Protein AF-0000000079326558 (afdb_homodimer)

Solvent-accessible surface area (backbone atoms only — not comparable to full-atom values): 15055 Å² total; per-residue (Å²): 95,38,32,22,28,21,20,23,27,60,3,30,71,56,45,52,53,51,49,53,52,43,45,72,72,66,32,46,76,47,80,38,42,56,92,47,70,58,87,63,60,48,65,78,13,40,49,61,27,41,47,34,35,46,70,63,75,15,72,26,31,45,34,19,24,45,68,6,30,68,52,26,36,59,35,18,30,37,50,83,46,41,30,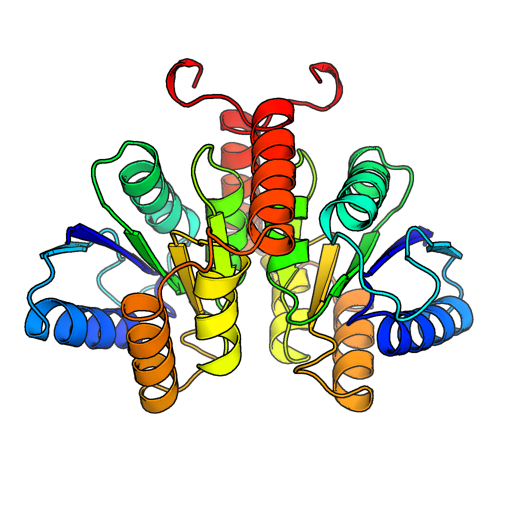33,53,39,90,37,43,70,52,20,34,46,39,15,28,50,53,58,44,46,26,44,14,29,19,41,71,76,47,54,71,72,55,47,51,46,20,52,52,33,38,74,67,41,63,56,42,65,86,42,62,72,33,38,50,47,42,50,53,52,50,51,50,43,66,62,21,25,39,52,74,90,77,94,95,38,33,21,26,18,20,22,26,62,4,29,72,54,45,53,55,50,49,52,53,43,45,74,74,64,32,46,74,47,79,43,36,56,93,48,71,59,88,64,62,48,66,77,13,41,49,60,28,41,47,34,35,46,70,63,76,15,74,27,33,45,34,20,24,45,68,7,30,69,51,26,37,58,35,18,30,38,50,84,46,40,29,31,53,40,89,37,43,71,49,19,34,45,39,15,29,49,53,60,42,44,27,42,16,30,19,41,71,77,47,54,69,72,55,49,51,47,20,51,53,34,39,74,68,40,62,56,42,65,86,40,62,71,34,36,51,46,43,49,53,50,50,50,49,42,65,61,22,25,38,52,73,90,78,95

InterPro domains:
  IPR003500 Sugar-phosphate isomerase, RpiB/LacA/LacB family [PF02502] (3-142)
  IPR003500 Sugar-phosphate isomerase, RpiB/LacA/LacB family [PIRSF005384] (1-148)
  IPR003500 Sugar-phosphate isomerase, RpiB/LacA/LacB family [PTHR30345] (1-150)
  IPR003500 Sugar-phosphate isomerase, RpiB/LacA/LacB family [TIGR00689] (3-147)
  IPR004785 Ribose 5-phosphate isomerase B [TIGR01120] (2-145)
  IPR036569 Sugar-phosphate isomerase, RpiB/LacA/LacB superfamily [G3DSA:3.40.1400.10] (1-156)
  IPR036569 Sugar-phosphate isomerase, RpiB/LacA/LacB superfamily [SSF89623] (1-145)

Sequence (312 aa):
MKIAMANDHAGFSLKEEIKAYLEAQGHEVIDFGTHNEESCDLPDYIYPASMAVAEGKADRGIFVDGVGYGSAMIANKIYGIYAAVCQDPFCASLAREHSDTNVLCIGGKIIGSAIAMEIVKTWMTTEHAGDVEKYARRVNKVKEISEKHLKKLSKIMKIAMANDHAGFSLKEEIKAYLEAQGHEVIDFGTHNEESCDLPDYIYPASMAVAEGKADRGIFVDGVGYGSAMIANKIYGIYAAVCQDPFCASLAREHSDTNVLCIGGKIIGSAIAMEIVKTWMTTEHAGDVEKYARRVNKVKEISEKHLKKLSKI

Foldseek 3Di:
DEEEEEEFLQFQVLSVVLVVVCVVVVYHYDYQYDHHNPGDDRCSRLVVSLVCCQVVVGQAYEYEYAAFVVSVVNNLQAQPAFEDEDQALVSLLCCAAQQVGRYYTYHSNRHDNVRVNSSSVSNVPHHYNCVDVVSVVVNVVVNVVSVVRHDRPVRD/DEEEEEEFLQFQVLSVVLVVVCVVVVYHYDYLYDHHNDGDDRCSRLVVSLVCCQVVVGQAYEYEYAAFVVSVVNNLQAQPAFEDEDQALVRLLCCAAQQVGRYYTYHNNPHDNVRVNSSSVSNVPHHYNCVDVVSVVVNVVVNVVSVVRHDRPVRD

Organism: NCBI:txid704125

Nearest PDB structures (foldseek):
  1o1x-assembly1_A  TM=9.587E-01  e=4.826E-18  Thermotoga maritima
  2vvr-assembly1_A  TM=9.720E-01  e=6.073E-17  Escherichia coli K-12
  4lfk-assembly1_B  TM=9.667E-01  e=6.073E-17  Lacticaseibacillus rhamnosus Lc 705
  6fxs-assembly1_A  TM=9.483E-01  e=2.786E-17  Trypanosoma brucei brucei TREU927
  1nn4-assembly1_A  TM=9.685E-01  e=1.716E-16  Escherichia coli

Radius of gyration: 17.8 Å; Cα contacts (8 Å, |Δi|>4): 706; chains: 2; bounding box: 50×49×45 Å

Structure (mmCIF, N/CA/C/O backbone):
data_AF-0000000079326558-model_v1
#
loop_
_entity.id
_entity.type
_entity.pdbx_description
1 polymer 'Ribose-5-phosphate isomerase'
#
loop_
_atom_site.group_PDB
_atom_site.id
_atom_site.type_symbol
_atom_site.label_atom_id
_atom_site.label_alt_id
_atom_site.label_comp_id
_atom_site.label_asym_id
_atom_site.label_entity_id
_atom_site.label_seq_id
_atom_site.pdbx_PDB_ins_code
_atom_site.Cartn_x
_atom_site.Cartn_y
_atom_site.Cartn_z
_atom_site.occupancy
_atom_site.B_iso_or_equiv
_atom_site.auth_seq_id
_atom_site.auth_comp_id
_atom_site.auth_asym_id
_atom_site.auth_atom_id
_atom_site.pdbx_PDB_model_num
ATOM 1 N N . MET A 1 1 ? 12.508 -19.797 -8.008 1 97.81 1 MET A N 1
ATOM 2 C CA . MET A 1 1 ? 11.789 -19.484 -6.773 1 97.81 1 MET A CA 1
ATOM 3 C C . MET A 1 1 ? 10.32 -19.891 -6.883 1 97.81 1 MET A C 1
ATOM 5 O O . MET A 1 1 ? 9.82 -20.141 -7.98 1 97.81 1 MET A O 1
ATOM 9 N N . LYS A 1 2 ? 9.656 -19.984 -5.723 1 98.88 2 LYS A N 1
ATOM 10 C CA . LYS A 1 2 ? 8.203 -20.141 -5.676 1 98.88 2 LYS A CA 1
ATOM 11 C C . LYS A 1 2 ? 7.512 -18.797 -5.48 1 98.88 2 LYS A C 1
ATOM 13 O O . LYS A 1 2 ? 7.785 -18.078 -4.512 1 98.88 2 LYS A O 1
ATOM 18 N N . ILE A 1 3 ? 6.609 -18.453 -6.438 1 98.94 3 ILE A N 1
ATOM 19 C CA . ILE A 1 3 ? 5.949 -17.156 -6.418 1 98.94 3 ILE A CA 1
ATOM 20 C C . ILE A 1 3 ? 4.441 -17.344 -6.258 1 98.94 3 ILE A C 1
ATOM 22 O O . ILE A 1 3 ? 3.801 -18 -7.086 1 98.94 3 ILE A O 1
ATOM 26 N N . ALA A 1 4 ? 3.881 -16.828 -5.211 1 98.94 4 ALA A N 1
ATOM 27 C CA . ALA A 1 4 ? 2.428 -16.797 -5.059 1 98.94 4 ALA A CA 1
ATOM 28 C C . ALA A 1 4 ? 1.819 -15.68 -5.902 1 98.94 4 ALA A C 1
ATOM 30 O O . ALA A 1 4 ? 2.225 -14.516 -5.797 1 98.94 4 ALA A O 1
ATOM 31 N N . MET A 1 5 ? 0.863 -16 -6.773 1 98.94 5 MET A N 1
ATOM 32 C CA . MET A 1 5 ? 0.158 -14.984 -7.539 1 98.94 5 MET A CA 1
ATOM 33 C C . MET A 1 5 ? -1.33 -14.977 -7.199 1 98.94 5 MET A C 1
ATOM 35 O O . MET A 1 5 ? -1.907 -16.031 -6.914 1 98.94 5 MET A O 1
ATOM 39 N N . ALA A 1 6 ? -1.9 -13.836 -7.164 1 98.81 6 ALA A N 1
ATOM 40 C CA . ALA A 1 6 ? -3.334 -13.672 -6.949 1 98.81 6 ALA A CA 1
ATOM 41 C C . ALA A 1 6 ? -3.865 -12.453 -7.707 1 98.81 6 ALA A C 1
ATOM 43 O O . ALA A 1 6 ? -3.098 -11.562 -8.07 1 98.81 6 ALA A O 1
ATOM 44 N N . ASN A 1 7 ? -5.086 -12.43 -7.953 1 98.56 7 ASN A N 1
ATOM 45 C CA . ASN A 1 7 ? -5.793 -11.367 -8.664 1 98.56 7 ASN A CA 1
ATOM 46 C C . ASN A 1 7 ? -7.297 -11.43 -8.414 1 98.56 7 ASN A C 1
ATOM 48 O O . ASN A 1 7 ? -7.824 -12.477 -8.031 1 98.56 7 ASN A O 1
ATOM 52 N N . ASP A 1 8 ? -7.93 -10.305 -8.578 1 97.5 8 ASP A N 1
ATOM 53 C CA . ASP A 1 8 ? -9.375 -10.336 -8.805 1 97.5 8 ASP A CA 1
ATOM 54 C C . ASP A 1 8 ? -9.695 -10.32 -10.297 1 97.5 8 ASP A C 1
ATOM 56 O O . ASP A 1 8 ? -8.82 -10.531 -11.133 1 97.5 8 ASP A O 1
ATOM 60 N N . HIS A 1 9 ? -10.938 -10.117 -10.586 1 97.56 9 HIS A N 1
ATOM 61 C CA . HIS A 1 9 ? -11.398 -10.188 -11.969 1 97.56 9 HIS A CA 1
ATOM 62 C C . HIS A 1 9 ? -10.727 -9.117 -12.828 1 97.56 9 HIS A C 1
ATOM 64 O O . HIS A 1 9 ? -10.445 -9.352 -14.008 1 97.56 9 HIS A O 1
ATOM 70 N N . ALA A 1 10 ? -10.453 -7.98 -12.25 1 96.12 10 ALA A N 1
ATOM 71 C CA . ALA A 1 10 ? -9.883 -6.871 -13.008 1 96.12 10 ALA A CA 1
ATOM 72 C C . ALA A 1 10 ? -8.43 -7.148 -13.367 1 96.12 10 ALA A C 1
ATOM 74 O O . ALA A 1 10 ? -7.898 -6.57 -14.32 1 96.12 10 ALA A O 1
ATOM 75 N N . GLY A 1 11 ? -7.789 -8.023 -12.633 1 97.25 11 GLY A N 1
ATOM 76 C CA . GLY A 1 11 ? -6.379 -8.297 -12.852 1 97.25 11 GLY A CA 1
ATOM 77 C C . GLY A 1 11 ? -6.133 -9.609 -13.57 1 97.25 11 GLY A C 1
ATOM 78 O O . GLY A 1 11 ? -4.984 -10.023 -13.742 1 97.25 11 GLY A O 1
ATOM 79 N N . PHE A 1 12 ? -7.156 -10.281 -14.062 1 97.75 12 PHE A N 1
ATOM 80 C CA . PHE A 1 12 ? -7.039 -11.656 -14.539 1 97.75 12 PHE A CA 1
ATOM 81 C C . PHE A 1 12 ? -6.121 -11.727 -15.75 1 97.75 12 PHE A C 1
ATOM 83 O O . PHE A 1 12 ? -5.121 -12.445 -15.734 1 97.75 12 PHE A O 1
ATOM 90 N N . SER A 1 13 ? -6.391 -10.977 -16.781 1 97.5 13 SER A N 1
ATOM 91 C CA . SER A 1 13 ? -5.641 -11.047 -18.031 1 97.5 13 SER A CA 1
ATOM 92 C C . SER A 1 13 ? -4.164 -10.734 -17.812 1 97.5 13 SER A C 1
ATOM 94 O O . SER A 1 13 ? -3.291 -11.477 -18.266 1 97.5 13 SER A O 1
ATOM 96 N N . LEU A 1 14 ? -3.91 -9.695 -17.078 1 98.06 14 LEU A N 1
ATOM 97 C CA . LEU A 1 14 ? -2.529 -9.297 -16.844 1 98.06 14 LEU A CA 1
ATOM 98 C C . LEU A 1 14 ? -1.81 -10.32 -15.977 1 98.06 14 LEU A C 1
ATOM 100 O O . LEU A 1 14 ? -0.636 -10.625 -16.203 1 98.06 14 LEU A O 1
ATOM 104 N N . LYS A 1 15 ? -2.51 -10.852 -14.961 1 98.31 15 LYS A N 1
ATOM 105 C CA . LYS A 1 15 ? -1.915 -11.891 -14.125 1 98.31 15 LYS A CA 1
ATOM 106 C C . LYS A 1 15 ? -1.485 -13.094 -14.953 1 98.31 15 LYS A C 1
ATOM 108 O O . LYS A 1 15 ? -0.408 -13.648 -14.742 1 98.31 15 LYS A O 1
ATOM 113 N N . GLU A 1 16 ? -2.27 -13.461 -15.922 1 98.44 16 GLU A N 1
ATOM 114 C CA . GLU A 1 16 ? -1.935 -14.602 -16.766 1 98.44 16 GLU A CA 1
ATOM 115 C C . GLU A 1 16 ? -0.687 -14.328 -17.594 1 98.44 16 GLU A C 1
ATOM 117 O O . GLU A 1 16 ? 0.138 -15.227 -17.797 1 98.44 16 GLU A O 1
ATOM 122 N N . GLU A 1 17 ? -0.556 -13.141 -18.062 1 98.56 17 GLU A N 1
ATOM 123 C CA . GLU A 1 17 ? 0.638 -12.758 -18.828 1 98.56 17 GLU A CA 1
ATOM 124 C C . GLU A 1 17 ? 1.883 -12.812 -17.938 1 98.56 17 GLU A C 1
ATOM 126 O O . GLU A 1 17 ? 2.922 -13.328 -18.359 1 98.56 17 GLU A O 1
ATOM 131 N N . ILE A 1 18 ? 1.768 -12.242 -16.766 1 98.69 18 ILE A N 1
ATOM 132 C CA . ILE A 1 18 ? 2.889 -12.227 -15.828 1 98.69 18 ILE A CA 1
ATOM 133 C C . ILE A 1 18 ? 3.271 -13.648 -15.445 1 98.69 18 ILE A C 1
ATOM 135 O O . ILE A 1 18 ? 4.457 -13.992 -15.391 1 98.69 18 ILE A O 1
ATOM 139 N N . LYS A 1 19 ? 2.264 -14.469 -15.172 1 98.75 19 LYS A N 1
ATOM 140 C CA . LYS A 1 19 ? 2.486 -15.875 -14.828 1 98.75 19 LYS A CA 1
ATOM 141 C C . LYS A 1 19 ? 3.301 -16.578 -15.914 1 98.75 19 LYS A C 1
ATOM 143 O O . LYS A 1 19 ? 4.273 -17.266 -15.609 1 98.75 19 LYS A O 1
ATOM 148 N N . ALA A 1 20 ? 2.875 -16.391 -17.141 1 98.69 20 ALA A N 1
ATOM 149 C CA . ALA A 1 20 ? 3.578 -17.016 -18.25 1 98.69 20 ALA A CA 1
ATOM 150 C C . ALA A 1 20 ? 5.035 -16.562 -18.297 1 98.69 20 ALA A C 1
ATOM 152 O O . ALA A 1 20 ? 5.934 -17.375 -18.531 1 98.69 20 ALA A O 1
ATOM 153 N N . TYR A 1 21 ? 5.25 -15.305 -18.125 1 98.56 21 TYR A N 1
ATOM 154 C CA . TYR A 1 21 ? 6.602 -14.75 -18.109 1 98.56 21 TYR A CA 1
ATOM 155 C C . TYR A 1 21 ? 7.438 -15.391 -17.016 1 98.56 21 TYR A C 1
ATOM 157 O O . TYR A 1 21 ? 8.57 -15.812 -17.25 1 98.56 21 TYR A O 1
ATOM 165 N N . LEU A 1 22 ? 6.914 -15.43 -15.766 1 98.75 22 LEU A N 1
ATOM 166 C CA . LEU A 1 22 ? 7.637 -15.969 -14.617 1 98.75 22 LEU A CA 1
ATOM 167 C C . LEU A 1 22 ? 8 -17.438 -14.852 1 98.75 22 LEU A C 1
ATOM 169 O O . LEU A 1 22 ? 9.125 -17.844 -14.57 1 98.75 22 LEU A O 1
ATOM 173 N N . GLU A 1 23 ? 7.02 -18.188 -15.336 1 98.81 23 GLU A N 1
ATOM 174 C CA . GLU A 1 23 ? 7.266 -19.594 -15.617 1 98.81 23 GLU A CA 1
ATOM 175 C C . GLU A 1 23 ? 8.336 -19.766 -16.688 1 98.81 23 GLU A C 1
ATOM 177 O O . GLU A 1 23 ? 9.18 -20.656 -16.594 1 98.81 23 GLU A O 1
ATOM 182 N N . ALA A 1 24 ? 8.297 -18.922 -17.672 1 98.5 24 ALA A N 1
ATOM 183 C CA . ALA A 1 24 ? 9.312 -18.969 -18.719 1 98.5 24 ALA A CA 1
ATOM 184 C C . ALA A 1 24 ? 10.695 -18.656 -18.156 1 98.5 24 ALA A C 1
ATOM 186 O O . ALA A 1 24 ? 11.703 -19.109 -18.703 1 98.5 24 ALA A O 1
ATOM 187 N N . GLN A 1 25 ? 10.758 -17.859 -17.109 1 98.12 25 GLN A N 1
ATOM 188 C CA . GLN A 1 25 ? 12.016 -17.531 -16.453 1 98.12 25 GLN A CA 1
ATOM 189 C C . GLN A 1 25 ? 12.453 -18.625 -15.492 1 98.12 25 GLN A C 1
ATOM 191 O O . GLN A 1 25 ? 13.5 -18.516 -14.844 1 98.12 25 GLN A O 1
ATOM 196 N N . GLY A 1 26 ? 11.633 -19.688 -15.297 1 98.44 26 GLY A N 1
ATOM 197 C CA . GLY A 1 26 ? 12.031 -20.844 -14.508 1 98.44 26 GLY A CA 1
ATOM 198 C C . GLY A 1 26 ? 11.469 -20.812 -13.102 1 98.44 26 GLY A C 1
ATOM 199 O O . GLY A 1 26 ? 11.844 -21.641 -12.266 1 98.44 26 GLY A O 1
ATOM 200 N N . HIS A 1 27 ? 10.609 -19.859 -12.797 1 98.81 27 HIS A N 1
ATOM 201 C CA . HIS A 1 27 ? 9.984 -19.812 -11.484 1 98.81 27 HIS A CA 1
ATOM 202 C C . HIS A 1 27 ? 8.781 -20.75 -11.414 1 98.81 27 HIS A C 1
ATOM 204 O O . HIS A 1 27 ? 8.188 -21.078 -12.445 1 98.81 27 HIS A O 1
ATOM 210 N N . GLU A 1 28 ? 8.5 -21.281 -10.234 1 98.81 28 GLU A N 1
ATOM 211 C CA . GLU A 1 28 ? 7.246 -21.984 -9.945 1 98.81 28 GLU A CA 1
ATOM 212 C C . GLU A 1 28 ? 6.184 -21 -9.438 1 98.81 28 GLU A C 1
ATOM 214 O O . GLU A 1 28 ? 6.445 -20.219 -8.523 1 98.81 28 GLU A O 1
ATOM 219 N N . VAL A 1 29 ? 5.027 -21.062 -10.062 1 98.81 29 VAL A N 1
ATOM 220 C CA . VAL A 1 29 ? 3.963 -20.156 -9.664 1 98.81 29 VAL A CA 1
ATOM 221 C C . VAL A 1 29 ? 2.877 -20.922 -8.914 1 98.81 29 VAL A C 1
ATOM 223 O O . VAL A 1 29 ? 2.408 -21.969 -9.391 1 98.81 29 VAL A O 1
ATOM 226 N N . ILE A 1 30 ? 2.545 -20.5 -7.695 1 98.81 30 ILE A N 1
ATOM 227 C CA . ILE A 1 30 ? 1.34 -20.938 -6.992 1 98.81 30 ILE A CA 1
ATOM 228 C C . ILE A 1 30 ? 0.214 -19.938 -7.246 1 98.81 30 ILE A C 1
ATOM 230 O O . ILE A 1 30 ? 0.248 -18.812 -6.742 1 98.81 30 ILE A O 1
ATOM 234 N N . ASP A 1 31 ? -0.776 -20.391 -7.988 1 98.62 31 ASP A N 1
ATOM 235 C CA . ASP A 1 31 ? -1.817 -19.484 -8.484 1 98.62 31 ASP A CA 1
ATOM 236 C C . ASP A 1 31 ? -3.041 -19.516 -7.566 1 98.62 31 ASP A C 1
ATOM 238 O O . ASP A 1 31 ? -3.766 -20.516 -7.516 1 98.62 31 ASP A O 1
ATOM 242 N N . PHE A 1 32 ? -3.295 -18.406 -6.898 1 98.5 32 PHE A N 1
ATOM 243 C CA . PHE A 1 32 ? -4.426 -18.25 -5.988 1 98.5 32 PHE A CA 1
ATOM 244 C C . PHE A 1 32 ? -5.551 -17.469 -6.645 1 98.5 32 PHE A C 1
ATOM 246 O O . PHE A 1 32 ? -6.5 -17.047 -5.977 1 98.5 32 PHE A O 1
ATOM 253 N N . GLY A 1 33 ? -5.355 -17.188 -7.859 1 91.56 33 GLY A N 1
ATOM 254 C CA . GLY A 1 33 ? -6.23 -16.281 -8.578 1 91.56 33 GLY A CA 1
ATOM 255 C C . GLY A 1 33 ? -7.609 -16.859 -8.836 1 91.56 33 GLY A C 1
ATOM 256 O O . GLY A 1 33 ? -7.871 -18.016 -8.523 1 91.56 33 GLY A O 1
ATOM 257 N N . THR A 1 34 ? -8.406 -15.625 -9.234 1 92.19 34 THR A N 1
ATOM 258 C CA . THR A 1 34 ? -9.539 -16.234 -9.93 1 92.19 34 THR A CA 1
ATOM 259 C C . THR A 1 34 ? -9.156 -16.625 -11.352 1 92.19 34 THR A C 1
ATOM 261 O O . THR A 1 34 ? -8.055 -16.312 -11.812 1 92.19 34 THR A O 1
ATOM 264 N N . HIS A 1 35 ? -10.109 -17.234 -12.023 1 91.38 35 HIS A N 1
ATOM 265 C CA . HIS A 1 35 ? -9.688 -17.812 -13.297 1 91.38 35 HIS A CA 1
ATOM 266 C C . HIS A 1 35 ? -10.602 -17.359 -14.438 1 91.38 35 HIS A C 1
ATOM 268 O O . HIS A 1 35 ? -10.727 -18.062 -15.445 1 91.38 35 HIS A O 1
ATOM 274 N N . ASN A 1 36 ? -11.281 -16.234 -14.117 1 91.56 36 ASN A N 1
ATOM 275 C CA . ASN A 1 36 ? -12.094 -15.594 -15.141 1 91.56 36 ASN A CA 1
ATOM 276 C C . ASN A 1 36 ? -12.375 -14.133 -14.789 1 91.56 36 ASN A C 1
ATOM 278 O O . ASN A 1 36 ? -11.852 -13.617 -13.805 1 91.56 36 ASN A O 1
ATOM 282 N N . GLU A 1 37 ? -13.094 -13.453 -15.602 1 93.06 37 GLU A N 1
ATOM 283 C CA . GLU A 1 37 ? -13.32 -12.023 -15.438 1 93.06 37 GLU A CA 1
ATOM 284 C C . GLU A 1 37 ? -14.664 -11.75 -14.773 1 93.06 37 GLU A C 1
ATOM 286 O O . GLU A 1 37 ? -15.164 -10.617 -14.812 1 93.06 37 GLU A O 1
ATOM 291 N N . GLU A 1 38 ? -15.188 -12.781 -14.148 1 94.88 38 GLU A N 1
ATOM 292 C CA . GLU A 1 38 ? -16.422 -12.57 -13.383 1 94.88 38 GLU A CA 1
ATOM 293 C C . GLU A 1 38 ? -16.141 -11.836 -12.078 1 94.88 38 GLU A C 1
ATOM 295 O O . GLU A 1 38 ? -15.156 -12.125 -11.391 1 94.88 38 GLU A O 1
ATOM 300 N N . SER A 1 39 ? -17.016 -10.867 -11.836 1 94.56 39 SER A N 1
ATOM 301 C CA . SER A 1 39 ? -16.859 -10.055 -10.633 1 94.56 39 SER A CA 1
ATOM 302 C C . SER A 1 39 ? -16.641 -10.922 -9.406 1 94.56 39 SER A C 1
ATOM 304 O O . SER A 1 39 ? -17.266 -11.969 -9.25 1 94.56 39 SER A O 1
ATOM 306 N N . CYS A 1 40 ? -15.695 -10.578 -8.578 1 96.31 40 CYS A N 1
ATOM 307 C CA . CYS A 1 40 ? -15.383 -11.305 -7.355 1 96.31 40 CYS A CA 1
ATOM 308 C C . CYS A 1 40 ? -14.805 -10.375 -6.297 1 96.31 40 CYS A C 1
ATOM 310 O O . CYS A 1 40 ? -14.531 -9.203 -6.578 1 96.31 40 CYS A O 1
ATOM 312 N N . ASP A 1 41 ? -14.703 -10.906 -5.066 1 96.88 41 ASP A N 1
ATOM 313 C CA . ASP A 1 41 ? -14.164 -10.125 -3.961 1 96.88 41 ASP A CA 1
ATOM 314 C C . ASP A 1 41 ? -12.656 -10.289 -3.854 1 96.88 41 ASP A C 1
ATOM 316 O O . ASP A 1 41 ? -12.164 -11.391 -3.58 1 96.88 41 ASP A O 1
ATOM 320 N N . LEU A 1 42 ? -11.977 -9.227 -3.996 1 97.62 42 LEU A N 1
ATOM 321 C CA . LEU A 1 42 ? -10.516 -9.188 -4.02 1 97.62 42 LEU A CA 1
ATOM 322 C C . LEU A 1 42 ? -9.938 -9.914 -2.812 1 97.62 42 LEU A C 1
ATOM 324 O O . LEU A 1 42 ? -9.023 -10.734 -2.957 1 97.62 42 LEU A O 1
ATOM 328 N N . PRO A 1 43 ? -10.438 -9.719 -1.544 1 98.38 43 PRO A N 1
ATOM 329 C CA . PRO A 1 43 ? -9.805 -10.297 -0.357 1 98.38 43 PRO A CA 1
ATOM 330 C C . PRO A 1 43 ? -9.773 -11.82 -0.381 1 98.38 43 PRO A C 1
ATOM 332 O O . PRO A 1 43 ? -8.883 -12.438 0.206 1 98.38 43 PRO A O 1
ATOM 335 N N . ASP A 1 44 ? -10.688 -12.469 -1.117 1 98.25 44 ASP A N 1
ATOM 336 C CA . ASP A 1 44 ? -10.797 -13.922 -1.157 1 98.25 44 ASP A CA 1
ATOM 337 C C . ASP A 1 44 ? -9.578 -14.555 -1.83 1 98.25 44 ASP A C 1
ATOM 339 O O . ASP A 1 44 ? -9.305 -15.742 -1.65 1 98.25 44 ASP A O 1
ATOM 343 N N . TYR A 1 45 ? -8.859 -13.766 -2.555 1 98.69 45 TYR A N 1
ATOM 344 C CA . TYR A 1 45 ? -7.723 -14.281 -3.311 1 98.69 45 TYR A CA 1
ATOM 345 C C . TYR A 1 45 ? -6.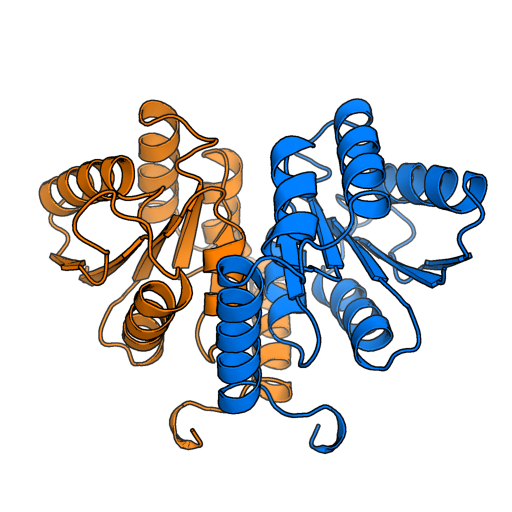41 -13.766 -2.738 1 98.69 45 TYR A C 1
ATOM 347 O O . TYR A 1 45 ? -5.441 -14.516 -2.617 1 98.69 45 TYR A O 1
ATOM 355 N N . ILE A 1 46 ? -6.414 -12.508 -2.389 1 98.81 46 ILE A N 1
ATOM 356 C CA . ILE A 1 46 ? -5.195 -11.867 -1.91 1 98.81 46 ILE A CA 1
ATOM 357 C C . ILE A 1 46 ? -4.812 -12.438 -0.547 1 98.81 46 ILE A C 1
ATOM 359 O O . ILE A 1 46 ? -3.631 -12.656 -0.27 1 98.81 46 ILE A O 1
ATOM 363 N N . TYR A 1 47 ? -5.84 -12.703 0.317 1 98.75 47 TYR A N 1
ATOM 364 C CA . TYR A 1 47 ? -5.574 -13.156 1.676 1 98.75 47 TYR A CA 1
ATOM 365 C C . TYR A 1 47 ? -4.836 -14.492 1.668 1 98.75 47 TYR A C 1
ATOM 367 O O . TYR A 1 47 ? -3.74 -14.609 2.227 1 98.75 47 TYR A O 1
ATOM 375 N N . PRO A 1 48 ? -5.383 -15.547 1.019 1 98.81 48 PRO A N 1
ATOM 376 C CA . PRO A 1 48 ? -4.652 -16.812 1.049 1 98.81 48 PRO A CA 1
ATOM 377 C C . PRO A 1 48 ? -3.285 -16.719 0.375 1 98.81 48 PRO A C 1
ATOM 379 O O . PRO A 1 48 ? -2.344 -17.406 0.789 1 98.81 48 PRO A O 1
ATOM 382 N N . ALA A 1 49 ? -3.119 -15.945 -0.668 1 98.88 49 ALA A N 1
ATOM 383 C CA . ALA A 1 49 ? -1.821 -15.773 -1.318 1 98.88 49 ALA A CA 1
ATOM 384 C C . ALA A 1 49 ? -0.819 -15.109 -0.379 1 98.88 49 ALA A C 1
ATOM 386 O O . ALA A 1 49 ? 0.349 -15.508 -0.328 1 98.88 49 ALA A O 1
ATOM 387 N N . SER A 1 50 ? -1.273 -14.07 0.33 1 98.88 50 SER A N 1
ATOM 388 C CA . SER A 1 50 ? -0.427 -13.398 1.309 1 98.88 50 SER A CA 1
ATOM 389 C C . SER A 1 50 ? 0.014 -14.359 2.412 1 98.88 50 SER A C 1
ATOM 391 O O . SER A 1 50 ? 1.169 -14.328 2.84 1 98.88 50 SER A O 1
ATOM 393 N N . MET A 1 51 ? -0.887 -15.188 2.838 1 98.88 51 MET A N 1
ATOM 394 C CA . MET A 1 51 ? -0.576 -16.172 3.871 1 98.88 51 MET A CA 1
ATOM 395 C C . MET A 1 51 ? 0.488 -17.156 3.387 1 98.88 51 MET A C 1
ATOM 397 O O . MET A 1 51 ? 1.365 -17.547 4.152 1 98.88 51 MET A O 1
ATOM 401 N N . ALA A 1 52 ? 0.388 -17.547 2.125 1 98.88 52 ALA A N 1
ATOM 402 C CA . ALA A 1 52 ? 1.383 -18.453 1.565 1 98.88 52 ALA A CA 1
ATOM 403 C C . ALA A 1 52 ? 2.785 -17.859 1.653 1 98.88 52 ALA A C 1
ATOM 405 O O . ALA A 1 52 ? 3.744 -18.562 1.979 1 98.88 52 ALA A O 1
ATOM 406 N N . VAL A 1 53 ? 2.938 -16.594 1.373 1 98.88 53 VAL A N 1
ATOM 407 C CA . VAL A 1 53 ? 4.23 -15.922 1.474 1 98.88 53 VAL A CA 1
ATOM 408 C C . VAL A 1 53 ? 4.645 -15.82 2.939 1 98.88 53 VAL A C 1
ATOM 410 O O . VAL A 1 53 ? 5.777 -16.141 3.295 1 98.88 53 VAL A O 1
ATOM 413 N N . ALA A 1 54 ? 3.715 -15.398 3.793 1 98.75 54 ALA A N 1
ATOM 414 C CA . ALA A 1 54 ? 3.984 -15.18 5.211 1 98.75 54 ALA A CA 1
ATOM 415 C C . ALA A 1 54 ? 4.43 -16.469 5.887 1 98.75 54 ALA A C 1
ATOM 417 O O . ALA A 1 54 ? 5.277 -16.453 6.785 1 98.75 54 ALA A O 1
ATOM 418 N N . GLU A 1 55 ? 3.875 -17.578 5.449 1 98.5 55 GLU A N 1
ATOM 419 C CA . GLU A 1 55 ? 4.141 -18.875 6.051 1 98.5 55 GLU A CA 1
ATOM 420 C C . GLU A 1 55 ? 5.375 -19.531 5.434 1 98.5 55 GLU A C 1
ATOM 422 O O . GLU A 1 55 ? 5.766 -20.625 5.828 1 98.5 55 GLU A O 1
ATOM 427 N N . GLY A 1 56 ? 5.938 -18.938 4.488 1 98.38 56 GLY A N 1
ATOM 428 C CA . GLY A 1 56 ? 7.145 -19.469 3.867 1 98.38 56 GLY A CA 1
ATOM 429 C C . GLY A 1 56 ? 6.855 -20.531 2.824 1 98.38 56 GLY A C 1
ATOM 430 O O . GLY A 1 56 ? 7.773 -21.219 2.359 1 98.38 56 GLY A O 1
ATOM 431 N N . LYS A 1 57 ? 5.617 -20.688 2.424 1 98.75 57 LYS A N 1
ATOM 432 C CA . LYS A 1 57 ? 5.246 -21.641 1.369 1 98.75 57 LYS A CA 1
ATOM 433 C C . LYS A 1 57 ? 5.586 -21.078 -0.01 1 98.75 57 LYS A C 1
ATOM 435 O O . LYS A 1 57 ? 5.715 -21.828 -0.977 1 98.75 57 LYS A O 1
ATOM 440 N N . ALA A 1 58 ? 5.68 -19.812 -0.166 1 98.88 58 ALA A N 1
ATOM 441 C CA . ALA A 1 58 ? 6.172 -19.094 -1.338 1 98.88 58 ALA A CA 1
ATOM 442 C C . ALA A 1 58 ? 7.281 -18.125 -0.958 1 98.88 58 ALA A C 1
ATOM 444 O O . ALA A 1 58 ? 7.273 -17.562 0.138 1 98.88 58 ALA A O 1
ATOM 445 N N . ASP A 1 59 ? 8.172 -17.922 -1.856 1 98.81 59 ASP A N 1
ATOM 446 C CA . ASP A 1 59 ? 9.297 -17.031 -1.604 1 98.81 59 ASP A CA 1
ATOM 447 C C . ASP A 1 59 ? 8.883 -15.57 -1.752 1 98.81 59 ASP A C 1
ATOM 449 O O . ASP A 1 59 ? 9.391 -14.695 -1.047 1 98.81 59 ASP A O 1
ATOM 453 N N . ARG A 1 60 ? 8.039 -15.25 -2.734 1 98.88 60 ARG A N 1
ATOM 454 C CA . ARG A 1 60 ? 7.559 -13.914 -3.043 1 98.88 60 ARG A CA 1
ATOM 455 C C . ARG A 1 60 ? 6.109 -13.953 -3.52 1 98.88 60 ARG A C 1
ATOM 457 O O . ARG A 1 60 ? 5.582 -15.016 -3.836 1 98.88 60 ARG A O 1
ATOM 464 N N . GLY A 1 61 ? 5.496 -12.844 -3.484 1 98.94 61 GLY A N 1
ATOM 465 C CA . GLY A 1 61 ? 4.152 -12.695 -4.023 1 98.94 61 GLY A CA 1
ATOM 466 C C . GLY A 1 61 ? 4.055 -11.625 -5.09 1 98.94 61 GLY A C 1
ATOM 467 O O . GLY A 1 61 ? 4.738 -10.602 -5.016 1 98.94 61 GLY A O 1
ATOM 468 N N . ILE A 1 62 ? 3.221 -11.82 -6.082 1 98.94 62 ILE A N 1
ATOM 469 C CA . ILE A 1 62 ? 2.84 -10.82 -7.07 1 98.94 62 ILE A CA 1
ATOM 470 C C . ILE A 1 62 ? 1.321 -10.805 -7.23 1 98.94 62 ILE A C 1
ATOM 472 O O . ILE A 1 62 ? 0.728 -11.797 -7.668 1 98.94 62 ILE A O 1
ATOM 476 N N . PHE A 1 63 ? 0.719 -9.727 -6.875 1 98.94 63 PHE A N 1
ATOM 477 C CA . PHE A 1 63 ? -0.733 -9.594 -6.859 1 98.94 63 PHE A CA 1
ATOM 478 C C . PHE A 1 63 ? -1.193 -8.531 -7.852 1 98.94 63 PHE A C 1
ATOM 480 O O . PHE A 1 63 ? -0.56 -7.48 -7.98 1 98.94 63 PHE A O 1
ATOM 487 N N . VAL A 1 64 ? -2.281 -8.836 -8.625 1 98.69 64 VAL A N 1
ATOM 488 C CA . VAL A 1 64 ? -2.797 -7.93 -9.641 1 98.69 64 VAL A CA 1
ATOM 489 C C . VAL A 1 64 ? -4.285 -7.68 -9.414 1 98.69 64 VAL A C 1
ATOM 491 O O . VAL A 1 64 ? -5.098 -8.602 -9.492 1 98.69 64 VAL A O 1
ATOM 494 N N . ASP A 1 65 ? -4.652 -6.512 -9.047 1 98 65 ASP A N 1
ATOM 495 C CA . ASP A 1 65 ? -6.055 -6.117 -8.984 1 98 65 ASP A CA 1
ATOM 496 C C . ASP A 1 65 ? -6.328 -4.898 -9.867 1 98 65 ASP A C 1
ATOM 498 O O . ASP A 1 65 ? -5.586 -4.641 -10.812 1 98 65 ASP A O 1
ATOM 502 N N . GLY A 1 66 ? -7.422 -4.234 -9.742 1 96.75 66 GLY A N 1
ATOM 503 C CA . GLY A 1 66 ? -7.77 -3.141 -10.633 1 96.75 66 GLY A CA 1
ATOM 504 C C . GLY A 1 66 ? -6.734 -2.031 -10.648 1 96.75 66 GLY A C 1
ATOM 505 O O . GLY A 1 66 ? -6.238 -1.653 -11.719 1 96.75 66 GLY A O 1
ATOM 506 N N . VAL A 1 67 ? -6.348 -1.591 -9.406 1 97.06 67 VAL A N 1
ATOM 507 C CA . VAL A 1 67 ? -5.465 -0.427 -9.383 1 97.06 67 VAL A CA 1
ATOM 508 C C . VAL A 1 67 ? -4.266 -0.708 -8.484 1 97.06 67 VAL A C 1
ATOM 510 O O . VAL A 1 67 ? -3.359 0.122 -8.367 1 97.06 67 VAL A O 1
ATOM 513 N N . GLY A 1 68 ? -4.172 -1.777 -7.824 1 97.88 68 GLY A N 1
ATOM 514 C CA . GLY A 1 68 ? -2.996 -2.238 -7.102 1 97.88 68 GLY A CA 1
ATOM 515 C C . GLY A 1 68 ? -3.074 -1.975 -5.609 1 97.88 68 GLY A C 1
ATOM 516 O O . GLY A 1 68 ? -2.516 -2.73 -4.809 1 97.88 68 GLY A O 1
ATOM 517 N N . TYR A 1 69 ? -3.785 -0.917 -5.133 1 98.19 69 TYR A N 1
ATOM 518 C CA . TYR A 1 69 ? -3.688 -0.52 -3.732 1 98.19 69 TYR A CA 1
ATOM 519 C C . TYR A 1 69 ? -4.512 -1.444 -2.844 1 98.19 69 TYR A C 1
ATOM 521 O O . TYR A 1 69 ? -4.223 -1.594 -1.655 1 98.19 69 TYR A O 1
ATOM 529 N N . GLY A 1 70 ? -5.625 -2.115 -3.389 1 98.38 70 GLY A N 1
ATOM 530 C CA . GLY A 1 70 ? -6.395 -3.049 -2.582 1 98.38 70 GLY A CA 1
ATOM 531 C C . GLY A 1 70 ? -5.586 -4.25 -2.127 1 98.38 70 GLY A C 1
ATOM 532 O O . GLY A 1 70 ? -5.652 -4.645 -0.961 1 98.38 70 GLY A O 1
ATOM 533 N N . SER A 1 71 ? -4.828 -4.797 -3.076 1 98.81 71 SER A N 1
ATOM 534 C CA . SER A 1 71 ? -3.957 -5.926 -2.766 1 98.81 71 SER A CA 1
ATOM 535 C C . SER A 1 71 ? -2.932 -5.559 -1.697 1 98.81 71 SER A C 1
ATOM 537 O O . SER A 1 71 ? -2.729 -6.305 -0.739 1 98.81 71 SER A O 1
ATOM 539 N N . ALA A 1 72 ? -2.318 -4.402 -1.885 1 98.88 72 ALA A N 1
ATOM 540 C CA . ALA A 1 72 ? -1.283 -3.963 -0.952 1 98.88 72 ALA A CA 1
ATOM 541 C C . ALA A 1 72 ? -1.871 -3.693 0.431 1 98.88 72 ALA A C 1
ATOM 543 O O . ALA A 1 72 ? -1.26 -4.027 1.448 1 98.88 72 ALA A O 1
ATOM 544 N N . MET A 1 73 ? -3.064 -3.074 0.476 1 98.81 73 MET A N 1
ATOM 545 C CA . MET A 1 73 ? -3.738 -2.773 1.736 1 98.81 73 MET A CA 1
ATOM 546 C C . MET A 1 73 ? -4.008 -4.051 2.527 1 98.81 73 MET A C 1
ATOM 548 O O . MET A 1 73 ? -3.746 -4.105 3.73 1 98.81 73 MET A O 1
ATOM 552 N N . ILE A 1 74 ? -4.465 -5.094 1.875 1 98.81 74 ILE A N 1
ATOM 553 C CA . ILE A 1 74 ? -4.766 -6.379 2.5 1 98.81 74 ILE A CA 1
ATOM 554 C C . ILE A 1 74 ? -3.471 -7.055 2.939 1 98.81 74 ILE A C 1
ATOM 556 O O . ILE A 1 74 ? -3.336 -7.465 4.094 1 98.81 74 ILE A O 1
ATOM 560 N N . ALA A 1 75 ? -2.525 -7.133 2.055 1 98.94 75 ALA A N 1
ATOM 561 C CA . ALA A 1 75 ? -1.294 -7.883 2.281 1 98.94 75 ALA A CA 1
ATOM 562 C C . ALA A 1 75 ? -0.496 -7.293 3.439 1 98.94 75 ALA A C 1
ATOM 564 O O . ALA A 1 75 ? 0.053 -8.031 4.262 1 98.94 75 ALA A O 1
ATOM 565 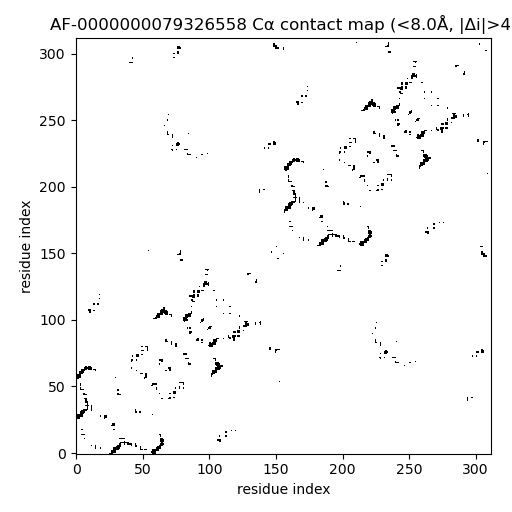N N . ASN A 1 76 ? -0.425 -5.961 3.555 1 98.94 76 ASN A N 1
ATOM 566 C CA . ASN A 1 76 ? 0.431 -5.309 4.539 1 98.94 76 ASN A CA 1
ATOM 567 C C . ASN A 1 76 ? -0.149 -5.422 5.949 1 98.94 76 ASN A C 1
ATOM 569 O O . ASN A 1 76 ? 0.488 -5.012 6.918 1 98.94 76 ASN A O 1
ATOM 573 N N . LYS A 1 77 ? -1.328 -6 6.09 1 98.88 77 LYS A N 1
ATOM 574 C CA . LYS A 1 77 ? -1.92 -6.227 7.402 1 98.88 77 LYS A CA 1
ATOM 575 C C . LYS A 1 77 ? -1.478 -7.566 7.98 1 98.88 77 LYS A C 1
ATOM 577 O O . LYS A 1 77 ? -1.803 -7.895 9.125 1 98.88 77 LYS A O 1
ATOM 582 N N . ILE A 1 78 ? -0.743 -8.344 7.234 1 98.88 78 ILE A N 1
ATOM 583 C CA . ILE A 1 78 ? -0.349 -9.695 7.621 1 98.88 78 ILE A CA 1
ATOM 584 C C . ILE A 1 78 ? 1.123 -9.711 8.023 1 98.88 78 ILE A C 1
ATOM 586 O O . ILE A 1 78 ? 1.978 -9.203 7.293 1 98.88 78 ILE A O 1
ATOM 590 N N . TYR A 1 79 ? 1.494 -10.305 9.203 1 98.75 79 TYR A N 1
ATOM 591 C CA . TYR A 1 79 ? 2.85 -10.383 9.734 1 98.75 79 TYR A CA 1
ATOM 592 C C . TYR A 1 79 ? 3.791 -11.039 8.734 1 98.75 79 TYR A C 1
ATOM 594 O O . TYR A 1 79 ? 3.475 -12.094 8.172 1 98.75 79 TYR A O 1
ATOM 602 N N . GLY A 1 80 ? 4.875 -10.406 8.461 1 98.5 80 GLY A N 1
ATOM 603 C CA . GLY A 1 80 ? 5.879 -10.969 7.574 1 98.5 80 GLY A CA 1
ATOM 604 C C . GLY A 1 80 ? 5.75 -10.484 6.141 1 98.5 80 GLY A C 1
ATOM 605 O O . GLY A 1 80 ? 6.582 -10.812 5.293 1 98.5 80 GLY A O 1
ATOM 606 N N . ILE A 1 81 ? 4.723 -9.734 5.84 1 98.94 81 ILE A N 1
ATOM 607 C CA . ILE A 1 81 ? 4.516 -9.258 4.48 1 98.94 81 ILE A CA 1
ATOM 608 C C . ILE A 1 81 ? 4.953 -7.797 4.375 1 98.94 81 ILE A C 1
ATOM 610 O O . ILE A 1 81 ? 4.645 -6.984 5.25 1 98.94 81 ILE A O 1
ATOM 614 N N . TYR A 1 82 ? 5.637 -7.453 3.391 1 98.88 82 TYR A N 1
ATOM 615 C CA . TYR A 1 82 ? 6.055 -6.121 2.967 1 98.88 82 TYR A CA 1
ATOM 616 C C . TYR A 1 82 ? 5.727 -5.891 1.497 1 98.88 82 TYR A C 1
ATOM 618 O O . TYR A 1 82 ? 6.52 -6.227 0.616 1 98.88 82 TYR A O 1
ATOM 626 N N . ALA A 1 83 ? 4.555 -5.285 1.252 1 98.94 83 ALA A N 1
ATOM 627 C CA . ALA A 1 83 ? 3.994 -5.176 -0.092 1 98.94 83 ALA A CA 1
ATOM 628 C C . ALA A 1 83 ? 4.105 -3.746 -0.617 1 98.94 83 ALA A C 1
ATOM 630 O O . ALA A 1 83 ? 3.889 -2.787 0.128 1 98.94 83 ALA A O 1
ATOM 631 N N . ALA A 1 84 ? 4.477 -3.566 -1.843 1 98.81 84 ALA A N 1
ATOM 632 C CA . ALA A 1 84 ? 4.559 -2.268 -2.504 1 98.81 84 ALA A CA 1
ATOM 633 C C . ALA A 1 84 ? 3.705 -2.24 -3.77 1 98.81 84 ALA A C 1
ATOM 635 O O . ALA A 1 84 ? 3.686 -3.209 -4.531 1 98.81 84 ALA A O 1
ATOM 636 N N . VAL A 1 85 ? 2.984 -1.177 -3.969 1 98.56 85 VAL A N 1
ATOM 637 C CA . VAL A 1 85 ? 2.344 -0.892 -5.246 1 98.56 85 VAL A CA 1
ATOM 638 C C . VAL A 1 85 ? 3.33 -0.184 -6.176 1 98.56 85 VAL A C 1
ATOM 640 O O . VAL A 1 85 ? 3.848 0.883 -5.84 1 98.56 85 VAL A O 1
ATOM 643 N N . CYS A 1 86 ? 3.633 -0.778 -7.297 1 98.19 86 CYS A N 1
ATOM 644 C CA . CYS A 1 86 ? 4.562 -0.16 -8.234 1 98.19 86 CYS A CA 1
ATOM 645 C C . CYS A 1 86 ? 3.877 0.144 -9.562 1 98.19 86 CYS A C 1
ATOM 647 O O . CYS A 1 86 ? 3.234 -0.729 -10.148 1 98.19 86 CYS A O 1
ATOM 649 N N . GLN A 1 87 ? 4.07 1.321 -10.039 1 95.38 87 GLN A N 1
ATOM 650 C CA . GLN A 1 87 ? 3.434 1.77 -11.273 1 95.38 87 GLN A CA 1
ATOM 651 C C . GLN A 1 87 ? 4.457 1.94 -12.391 1 95.38 87 GLN A C 1
ATOM 653 O O . GLN A 1 87 ? 4.098 2.256 -13.531 1 95.38 87 GLN A O 1
ATOM 658 N N . ASP A 1 88 ? 5.672 1.811 -12.109 1 96.88 88 ASP A N 1
ATOM 659 C CA . ASP A 1 88 ? 6.754 1.88 -13.094 1 96.88 88 ASP A CA 1
ATOM 660 C C . ASP A 1 88 ? 8 1.168 -12.578 1 96.88 88 ASP A C 1
ATOM 662 O O . ASP A 1 88 ? 8.078 0.794 -11.406 1 96.88 88 ASP A O 1
ATOM 666 N N . PRO A 1 89 ? 8.961 0.92 -13.555 1 98.19 89 PRO A N 1
ATOM 667 C CA . PRO A 1 89 ? 10.148 0.171 -13.141 1 98.19 89 PRO A CA 1
ATOM 668 C C . PRO A 1 89 ? 11.016 0.937 -12.141 1 98.19 89 PRO A C 1
ATOM 670 O O . PRO A 1 89 ? 11.727 0.326 -11.344 1 98.19 89 PRO A O 1
ATOM 673 N N . PHE A 1 90 ? 10.922 2.248 -12.141 1 97.88 90 PHE A N 1
ATOM 674 C CA . PHE A 1 90 ? 11.633 3.053 -11.156 1 97.88 90 PHE A CA 1
ATOM 675 C C . PHE A 1 90 ? 11.148 2.738 -9.742 1 97.88 90 PHE A C 1
ATOM 677 O O . PHE A 1 90 ? 11.953 2.428 -8.867 1 97.88 90 PHE A O 1
ATOM 684 N N . CYS A 1 91 ? 9.844 2.732 -9.539 1 97.88 91 CYS A N 1
ATOM 685 C CA . CYS A 1 91 ? 9.25 2.393 -8.25 1 97.88 91 CYS A CA 1
ATOM 686 C C . CYS A 1 91 ? 9.594 0.965 -7.852 1 97.88 91 CYS A C 1
ATOM 688 O O . CYS A 1 91 ? 9.898 0.7 -6.688 1 97.88 91 CYS A O 1
ATOM 690 N N . ALA A 1 92 ? 9.602 0.069 -8.828 1 98.75 92 ALA A N 1
ATOM 691 C CA . ALA A 1 92 ? 9.867 -1.343 -8.57 1 98.75 92 ALA A CA 1
ATOM 692 C C . ALA A 1 92 ? 11.289 -1.547 -8.062 1 98.75 92 ALA A C 1
ATOM 694 O O . ALA A 1 92 ? 11.523 -2.33 -7.137 1 98.75 92 ALA A O 1
ATOM 695 N N . SER A 1 93 ? 12.25 -0.862 -8.672 1 98.75 93 SER A N 1
ATOM 696 C CA . SER A 1 93 ? 13.633 -0.992 -8.242 1 98.75 93 SER A CA 1
ATOM 697 C C . SER A 1 93 ? 13.82 -0.489 -6.816 1 98.75 93 SER A C 1
ATOM 699 O O . SER A 1 93 ? 14.516 -1.119 -6.02 1 98.75 93 SER A O 1
ATOM 701 N N . LEU A 1 94 ? 13.211 0.633 -6.449 1 98.12 94 LEU A N 1
ATOM 702 C CA . LEU A 1 94 ? 13.328 1.201 -5.109 1 98.12 94 LEU A CA 1
ATOM 703 C C . LEU A 1 94 ? 12.68 0.287 -4.074 1 98.12 94 LEU A C 1
ATOM 705 O O . LEU A 1 94 ? 13.203 0.134 -2.967 1 98.12 94 LEU A O 1
ATOM 709 N N . ALA A 1 95 ? 11.516 -0.31 -4.43 1 98.56 95 ALA A N 1
ATOM 710 C CA . ALA A 1 95 ? 10.805 -1.209 -3.525 1 98.56 95 ALA A CA 1
ATOM 711 C C . ALA A 1 95 ? 11.695 -2.375 -3.1 1 98.56 95 ALA A C 1
ATOM 713 O O . ALA A 1 95 ? 11.602 -2.85 -1.966 1 98.56 95 ALA A O 1
ATOM 714 N N . ARG A 1 96 ? 12.523 -2.82 -3.992 1 98.62 96 ARG A N 1
ATOM 715 C CA . ARG A 1 96 ? 13.453 -3.906 -3.688 1 98.62 96 ARG A CA 1
ATOM 716 C C . ARG A 1 96 ? 14.727 -3.371 -3.051 1 98.62 96 ARG A C 1
ATOM 718 O O . ARG A 1 96 ? 15.086 -3.764 -1.938 1 98.62 96 ARG A O 1
ATOM 725 N N . GLU A 1 97 ? 15.297 -2.398 -3.633 1 98.25 97 GLU A N 1
ATOM 726 C CA . GLU A 1 97 ? 16.609 -1.916 -3.242 1 98.25 97 GLU A CA 1
ATOM 727 C C . GLU A 1 97 ? 16.578 -1.278 -1.855 1 98.25 97 GLU A C 1
ATOM 729 O O . GLU A 1 97 ? 17.453 -1.534 -1.027 1 98.25 97 GLU A O 1
ATOM 734 N N . HIS A 1 98 ? 15.555 -0.493 -1.607 1 97.25 98 HIS A N 1
ATOM 735 C CA . HIS A 1 98 ? 15.523 0.307 -0.389 1 97.25 98 HIS A CA 1
ATOM 736 C C . HIS A 1 98 ? 14.703 -0.382 0.699 1 97.25 98 HIS A C 1
ATOM 738 O O . HIS A 1 98 ? 14.984 -0.224 1.889 1 97.25 98 HIS A O 1
ATOM 744 N N . SER A 1 99 ? 13.703 -1.228 0.266 1 97.75 99 SER A N 1
ATOM 745 C CA . SER A 1 99 ? 12.711 -1.619 1.262 1 97.75 99 SER A CA 1
ATOM 746 C C . SER A 1 99 ? 12.617 -3.137 1.378 1 97.75 99 SER A C 1
ATOM 748 O O . SER A 1 99 ? 11.883 -3.654 2.225 1 97.75 99 SER A O 1
ATOM 750 N N . ASP A 1 100 ? 13.336 -3.875 0.511 1 98.12 100 ASP A N 1
ATOM 751 C CA . ASP A 1 100 ? 13.375 -5.336 0.552 1 98.12 100 ASP A CA 1
ATOM 752 C C . ASP A 1 100 ? 11.969 -5.926 0.56 1 98.12 100 ASP A C 1
ATOM 754 O O . ASP A 1 100 ? 11.688 -6.852 1.32 1 98.12 100 ASP A O 1
ATOM 758 N N . THR A 1 101 ? 11.109 -5.348 -0.257 1 98.88 101 THR A N 1
ATOM 759 C CA . THR A 1 101 ? 9.742 -5.84 -0.321 1 98.88 101 THR A CA 1
ATOM 760 C C . THR A 1 101 ? 9.711 -7.289 -0.801 1 98.88 101 THR A C 1
ATOM 762 O O . THR A 1 101 ? 10.539 -7.695 -1.619 1 98.88 101 THR A O 1
ATOM 765 N N . ASN A 1 102 ? 8.695 -8.055 -0.26 1 98.88 102 ASN A N 1
ATOM 766 C CA . ASN A 1 102 ? 8.562 -9.453 -0.665 1 98.88 102 ASN A CA 1
ATOM 767 C C . ASN A 1 102 ? 7.254 -9.703 -1.404 1 98.88 102 ASN A C 1
ATOM 769 O O . ASN A 1 102 ? 7.012 -10.805 -1.894 1 98.88 102 ASN A O 1
ATOM 773 N N . VAL A 1 103 ? 6.434 -8.711 -1.574 1 98.94 103 VAL A N 1
ATOM 774 C CA . VAL A 1 103 ? 5.215 -8.773 -2.377 1 98.94 103 VAL A CA 1
ATOM 775 C C . VAL A 1 103 ? 5.129 -7.551 -3.283 1 98.94 103 VAL A C 1
ATOM 777 O O . VAL A 1 103 ? 5.34 -6.422 -2.836 1 98.94 103 VAL A O 1
ATOM 780 N N . LEU A 1 104 ? 4.824 -7.75 -4.539 1 98.94 104 LEU A N 1
ATOM 781 C CA . LEU A 1 104 ? 4.598 -6.715 -5.543 1 98.94 104 LEU A CA 1
ATOM 782 C C . LEU A 1 104 ? 3.123 -6.652 -5.934 1 98.94 104 LEU A C 1
ATOM 784 O O . LEU A 1 104 ? 2.514 -7.68 -6.234 1 98.94 104 LEU A O 1
ATOM 788 N N . CYS A 1 105 ? 2.568 -5.477 -5.91 1 98.88 105 CYS A N 1
ATOM 789 C CA . CYS A 1 105 ? 1.182 -5.266 -6.309 1 98.88 105 CYS A CA 1
ATOM 790 C C . CYS A 1 105 ? 1.097 -4.355 -7.531 1 98.88 105 CYS A C 1
ATOM 792 O O . CYS A 1 105 ? 1.76 -3.32 -7.582 1 98.88 105 CYS A O 1
ATOM 794 N N . ILE A 1 106 ? 0.282 -4.75 -8.5 1 98.62 106 ILE A N 1
ATOM 795 C CA . ILE A 1 106 ? 0.148 -4.039 -9.773 1 98.62 106 ILE A CA 1
ATOM 796 C C . ILE A 1 106 ? -1.33 -3.805 -10.078 1 98.62 106 ILE A C 1
ATOM 798 O O . ILE A 1 106 ? -2.172 -4.66 -9.797 1 98.62 106 ILE A O 1
ATOM 802 N N . GLY A 1 107 ? -1.608 -2.625 -10.648 1 98 107 GLY A N 1
ATOM 803 C CA . GLY A 1 107 ? -2.957 -2.314 -11.102 1 98 107 GLY A CA 1
ATOM 804 C C . GLY A 1 107 ? -3.186 -2.637 -12.562 1 98 107 GLY A C 1
ATOM 805 O O . GLY A 1 107 ? -2.768 -1.882 -13.445 1 98 107 GLY A O 1
ATOM 806 N N . GLY A 1 108 ? -3.965 -3.613 -12.781 1 96.56 108 GLY A N 1
ATOM 807 C CA . GLY A 1 108 ? -4.156 -4.125 -14.133 1 96.56 108 GLY A CA 1
ATOM 808 C C . GLY A 1 108 ? -5.02 -3.223 -14.992 1 96.56 108 GLY A C 1
ATOM 809 O O . GLY A 1 108 ? -5.027 -3.354 -16.219 1 96.56 108 GLY A O 1
ATOM 810 N N . LYS A 1 109 ? -5.77 -2.303 -14.375 1 95.94 109 LYS A N 1
ATOM 811 C CA . LYS A 1 109 ? -6.605 -1.385 -15.141 1 95.94 109 LYS A CA 1
ATOM 812 C C . LYS A 1 109 ? -5.852 -0.096 -15.469 1 95.94 109 LYS A C 1
ATOM 814 O O . LYS A 1 109 ? -6.273 0.677 -16.328 1 95.94 109 LYS A O 1
ATOM 819 N N . ILE A 1 110 ? -4.734 0.168 -14.844 1 95.12 110 ILE A N 1
ATOM 820 C CA . ILE A 1 110 ? -4.098 1.475 -14.961 1 95.12 110 ILE A CA 1
ATOM 821 C C . ILE A 1 110 ? -2.738 1.323 -15.641 1 95.12 110 ILE A C 1
ATOM 823 O O . ILE A 1 110 ? -2.207 2.283 -16.203 1 95.12 110 ILE A O 1
ATOM 827 N N . ILE A 1 111 ? -2.141 0.172 -15.539 1 94.44 111 ILE A N 1
ATOM 828 C CA . ILE A 1 111 ? -0.836 -0.088 -16.141 1 94.44 111 ILE A CA 1
ATOM 829 C C . ILE A 1 111 ? -0.995 -1.038 -17.328 1 94.44 111 ILE A C 1
ATOM 831 O O . ILE A 1 111 ? -1.72 -2.033 -17.234 1 94.44 111 ILE A O 1
ATOM 835 N N . GLY A 1 112 ? -0.383 -0.726 -18.469 1 95.81 112 GLY A N 1
ATOM 836 C CA . GLY A 1 112 ? -0.402 -1.633 -19.609 1 95.81 112 GLY A CA 1
ATOM 837 C C . GLY A 1 112 ? 0.557 -2.799 -19.453 1 95.81 112 GLY A C 1
ATOM 838 O O . GLY A 1 112 ? 1.446 -2.771 -18.609 1 95.81 112 GLY A O 1
ATOM 839 N N . SER A 1 113 ? 0.385 -3.811 -20.344 1 97.5 113 SER A N 1
ATOM 840 C CA . SER A 1 113 ? 1.121 -5.066 -20.234 1 97.5 113 SER A CA 1
ATOM 841 C C . SER A 1 113 ? 2.621 -4.844 -20.406 1 97.5 113 SER A C 1
ATOM 843 O O . SER A 1 113 ? 3.426 -5.445 -19.688 1 97.5 113 SER A O 1
ATOM 845 N N . ALA A 1 114 ? 3.008 -3.969 -21.312 1 97.88 114 ALA A N 1
ATOM 846 C CA . ALA A 1 114 ? 4.43 -3.752 -21.562 1 97.88 114 ALA A CA 1
ATOM 847 C C . ALA A 1 114 ? 5.129 -3.176 -20.344 1 97.88 114 ALA A C 1
ATOM 849 O O . ALA A 1 114 ? 6.203 -3.643 -19.953 1 97.88 114 ALA A O 1
ATOM 850 N N . ILE A 1 115 ? 4.508 -2.189 -19.734 1 98.06 115 ILE A N 1
ATOM 851 C CA . ILE A 1 115 ? 5.098 -1.569 -18.547 1 98.06 115 ILE A CA 1
ATOM 852 C C . ILE A 1 115 ? 5.055 -2.547 -17.375 1 98.06 115 ILE A C 1
ATOM 854 O O . ILE A 1 115 ? 5.992 -2.615 -16.594 1 98.06 115 ILE A O 1
ATOM 858 N N . ALA A 1 116 ? 3.961 -3.293 -17.297 1 98.5 116 ALA A N 1
ATOM 859 C CA . ALA A 1 116 ? 3.826 -4.273 -16.219 1 98.5 116 ALA A CA 1
ATOM 860 C C . ALA A 1 116 ? 4.953 -5.301 -16.266 1 98.5 116 ALA A C 1
ATOM 862 O O . ALA A 1 116 ? 5.52 -5.66 -15.234 1 98.5 116 ALA A O 1
ATOM 863 N N . MET A 1 117 ? 5.258 -5.742 -17.469 1 98.62 117 MET A N 1
ATOM 864 C CA . MET A 1 117 ? 6.316 -6.738 -17.609 1 98.62 117 MET A CA 1
ATOM 865 C C . MET A 1 117 ? 7.664 -6.172 -17.188 1 98.62 117 MET A C 1
ATOM 867 O O . MET A 1 117 ? 8.453 -6.855 -16.531 1 98.62 117 MET A O 1
ATOM 871 N N . GLU A 1 118 ? 7.91 -4.934 -17.516 1 98.75 118 GLU A N 1
ATOM 872 C CA . GLU A 1 118 ? 9.156 -4.293 -17.094 1 98.75 118 GLU A CA 1
ATOM 873 C C . GLU A 1 118 ? 9.203 -4.121 -15.586 1 98.75 118 GLU A C 1
ATOM 875 O O . GLU A 1 118 ? 10.273 -4.242 -14.977 1 98.75 118 GLU A O 1
ATOM 880 N N . ILE A 1 119 ? 8.078 -3.797 -14.984 1 98.81 119 ILE A N 1
ATOM 881 C CA . ILE A 1 119 ? 7.98 -3.68 -13.531 1 98.81 119 ILE A CA 1
ATOM 882 C C . ILE A 1 119 ? 8.352 -5.012 -12.883 1 98.81 119 ILE A C 1
ATOM 884 O O . ILE A 1 119 ? 9.195 -5.059 -11.984 1 98.81 119 ILE A O 1
ATOM 888 N N . VAL A 1 120 ? 7.711 -6.09 -13.359 1 98.94 120 VAL A N 1
ATOM 889 C CA . VAL A 1 120 ? 7.922 -7.422 -12.805 1 98.94 120 VAL A CA 1
ATOM 890 C C . VAL A 1 120 ? 9.383 -7.836 -12.977 1 98.94 120 VAL A C 1
ATOM 892 O O . VAL A 1 120 ? 10.016 -8.305 -12.031 1 98.94 120 VAL A O 1
ATOM 895 N N . LYS A 1 121 ? 9.891 -7.648 -14.172 1 98.81 121 LYS A N 1
ATOM 896 C CA . LYS A 1 121 ? 11.281 -7.98 -14.445 1 98.81 121 LYS A CA 1
ATOM 897 C C . LYS A 1 121 ? 12.219 -7.246 -13.492 1 98.81 121 LYS A C 1
ATOM 899 O O . LYS A 1 121 ? 13.094 -7.855 -12.883 1 98.81 121 LYS A O 1
ATOM 904 N N . THR A 1 122 ? 12.023 -5.953 -13.352 1 98.94 122 THR A N 1
ATOM 905 C CA . THR A 1 122 ? 12.867 -5.129 -12.5 1 98.94 122 THR A CA 1
ATOM 906 C C . THR A 1 122 ? 12.766 -5.57 -11.039 1 98.94 122 THR A C 1
ATOM 908 O O . THR A 1 122 ? 13.789 -5.746 -10.367 1 98.94 122 THR A O 1
ATOM 911 N N . TRP A 1 123 ? 11.594 -5.766 -10.578 1 98.88 123 TRP A N 1
ATOM 912 C CA . TRP A 1 123 ? 11.367 -6.133 -9.18 1 98.88 123 TRP A CA 1
ATOM 913 C C . TRP A 1 123 ? 11.977 -7.496 -8.875 1 98.88 123 TRP A C 1
ATOM 915 O O . TRP A 1 123 ? 12.539 -7.703 -7.793 1 98.88 123 TRP A O 1
ATOM 925 N N . MET A 1 124 ? 11.891 -8.406 -9.828 1 98.81 124 MET A N 1
ATOM 926 C CA . MET A 1 124 ? 12.352 -9.781 -9.617 1 98.81 124 MET A CA 1
ATOM 927 C C . MET A 1 124 ? 13.875 -9.852 -9.664 1 98.81 124 MET A C 1
ATOM 929 O O . MET A 1 124 ? 14.469 -10.789 -9.133 1 98.81 124 MET A O 1
ATOM 933 N N . THR A 1 125 ? 14.508 -8.852 -10.227 1 98.5 125 THR A N 1
ATOM 934 C CA . THR A 1 125 ? 15.938 -9.008 -10.484 1 98.5 125 THR A CA 1
ATOM 935 C C . THR A 1 125 ? 16.734 -7.996 -9.672 1 98.5 125 THR A C 1
ATOM 937 O O . THR A 1 125 ? 17.969 -8.039 -9.664 1 98.5 125 THR A O 1
ATOM 940 N N . THR A 1 126 ? 16.078 -7.023 -9.055 1 98.62 126 THR A N 1
ATOM 941 C CA . THR A 1 126 ? 16.781 -6.039 -8.234 1 98.62 126 THR A CA 1
ATOM 942 C C . THR A 1 126 ? 17.094 -6.609 -6.859 1 98.62 126 THR A C 1
ATOM 944 O O . THR A 1 126 ? 16.234 -7.184 -6.199 1 98.62 126 THR A O 1
ATOM 947 N N . GLU A 1 127 ? 18.297 -6.434 -6.395 1 97.56 127 GLU A N 1
ATOM 948 C CA . GLU A 1 127 ? 18.703 -6.895 -5.074 1 97.56 127 GLU A CA 1
ATOM 949 C C . GLU A 1 127 ? 18.5 -5.816 -4.016 1 97.56 127 GLU A C 1
ATOM 951 O O . GLU A 1 127 ? 18.547 -4.621 -4.324 1 97.56 127 GLU A O 1
ATOM 956 N N . HIS A 1 128 ? 18.266 -6.281 -2.801 1 96.25 128 HIS A N 1
ATOM 957 C CA . HIS A 1 128 ? 18.188 -5.348 -1.683 1 96.25 128 HIS A CA 1
ATOM 958 C C . HIS A 1 128 ? 19.562 -4.797 -1.321 1 96.25 128 HIS A C 1
ATOM 960 O O . HIS A 1 128 ? 20.531 -5.539 -1.283 1 96.25 128 HIS A O 1
ATOM 966 N N . ALA A 1 129 ? 19.594 -3.479 -1.115 1 95.38 129 ALA A N 1
ATOM 967 C CA . ALA A 1 129 ? 20.828 -2.842 -0.675 1 95.38 129 ALA A CA 1
ATOM 968 C C . ALA A 1 129 ? 20.984 -2.922 0.841 1 95.38 129 ALA A C 1
ATOM 970 O O . ALA A 1 129 ? 21.188 -1.902 1.506 1 95.38 129 ALA A O 1
ATOM 971 N N . GLY A 1 130 ? 20.984 -4.086 1.357 1 92.62 130 GLY A N 1
ATOM 972 C CA . GLY A 1 130 ? 21.016 -4.309 2.795 1 92.62 130 GLY A CA 1
ATOM 973 C C . GLY A 1 130 ? 22.344 -3.936 3.434 1 92.62 130 GLY A C 1
ATOM 974 O O . GLY A 1 130 ? 22.422 -3.781 4.652 1 92.62 130 GLY A O 1
ATOM 975 N N . ASP A 1 131 ? 23.391 -3.713 2.641 1 94 131 ASP A N 1
ATOM 976 C CA . ASP A 1 131 ? 24.703 -3.354 3.141 1 94 131 ASP A CA 1
ATOM 977 C C . ASP A 1 131 ? 24.812 -1.846 3.359 1 94 131 ASP A C 1
ATOM 979 O O . ASP A 1 131 ? 25.766 -1.375 3.998 1 94 131 ASP A O 1
ATOM 983 N N . VAL A 1 132 ? 23.906 -1.108 2.83 1 95 132 VAL A N 1
ATOM 984 C CA . VAL A 1 132 ? 23.844 0.331 3.064 1 95 132 VAL A CA 1
ATOM 985 C C . VAL A 1 132 ? 23.078 0.618 4.355 1 95 132 VAL A C 1
ATOM 987 O O . VAL A 1 132 ? 21.891 0.325 4.453 1 95 132 VAL A O 1
ATOM 990 N N . GLU A 1 133 ? 23.641 1.273 5.219 1 95 133 GLU A N 1
ATOM 991 C CA . GLU A 1 133 ? 23.188 1.405 6.602 1 95 133 GLU A CA 1
ATOM 992 C C . GLU A 1 133 ? 21.812 2.064 6.668 1 95 133 GLU A C 1
ATOM 994 O O . GLU A 1 133 ? 20.938 1.615 7.41 1 95 133 GLU A O 1
ATOM 999 N N . LYS A 1 134 ? 21.656 3.164 6.004 1 93.56 134 LYS A N 1
ATOM 1000 C CA . LYS A 1 134 ? 20.406 3.898 6.098 1 93.56 134 LYS A CA 1
ATOM 1001 C C . LYS A 1 134 ? 19.219 3.035 5.648 1 93.56 134 LYS A C 1
ATOM 1003 O O . LYS A 1 134 ? 18.141 3.115 6.219 1 93.56 134 LYS A O 1
ATOM 1008 N N . TYR A 1 135 ? 19.391 2.205 4.613 1 94.5 135 TYR A N 1
ATOM 1009 C CA . TYR A 1 135 ? 18.312 1.353 4.129 1 94.5 135 TYR A CA 1
ATOM 1010 C C . TYR A 1 135 ? 18.047 0.207 5.098 1 94.5 135 TYR A C 1
ATOM 1012 O O . TYR A 1 135 ? 16.891 -0.138 5.355 1 94.5 135 TYR A O 1
ATOM 1020 N N . ALA A 1 136 ? 19.109 -0.343 5.645 1 95.38 136 ALA A N 1
ATOM 1021 C CA . ALA A 1 136 ? 18.938 -1.376 6.664 1 95.38 136 ALA A CA 1
ATOM 1022 C C . ALA A 1 136 ? 18.203 -0.832 7.879 1 95.38 136 ALA A C 1
ATOM 1024 O O . ALA A 1 136 ? 17.312 -1.501 8.422 1 95.38 136 ALA A O 1
ATOM 1025 N N . ARG A 1 137 ? 18.578 0.328 8.281 1 95.94 137 ARG A N 1
ATOM 1026 C CA . ARG A 1 137 ? 17.953 0.973 9.43 1 95.94 137 ARG A CA 1
ATOM 1027 C C . ARG A 1 137 ? 16.469 1.213 9.188 1 95.94 137 ARG A C 1
ATOM 1029 O O . ARG A 1 137 ? 15.641 0.949 10.062 1 95.94 137 ARG A O 1
ATOM 1036 N N . ARG A 1 138 ? 16.141 1.698 8.07 1 95.19 138 ARG A N 1
ATOM 1037 C CA . ARG A 1 138 ? 14.742 1.969 7.742 1 95.19 138 ARG A CA 1
ATOM 1038 C C . ARG A 1 138 ? 13.922 0.682 7.723 1 95.19 138 ARG A C 1
ATOM 1040 O O . ARG A 1 138 ? 12.812 0.64 8.25 1 95.19 138 ARG A O 1
ATOM 1047 N N . VAL A 1 139 ? 14.445 -0.344 7.094 1 96.88 139 VAL A N 1
ATOM 1048 C CA . VAL A 1 139 ? 13.789 -1.646 7.047 1 96.88 139 VAL A CA 1
ATOM 1049 C C . VAL A 1 139 ? 13.578 -2.166 8.461 1 96.88 139 VAL A C 1
ATOM 1051 O O . VAL A 1 139 ? 12.508 -2.689 8.781 1 96.88 139 VAL A O 1
ATOM 1054 N N . ASN A 1 140 ? 14.555 -1.989 9.32 1 97.81 140 ASN A N 1
ATOM 1055 C CA . ASN A 1 140 ? 14.453 -2.461 10.695 1 97.81 140 ASN A CA 1
ATOM 1056 C C . ASN A 1 140 ? 13.367 -1.712 11.461 1 97.81 140 ASN A C 1
ATOM 1058 O O . ASN A 1 140 ? 12.672 -2.299 12.297 1 97.81 140 ASN A O 1
ATOM 1062 N N . LYS A 1 141 ? 13.234 -0.446 11.242 1 98.25 141 LYS A N 1
ATOM 1063 C CA . LYS A 1 141 ? 12.18 0.326 11.891 1 98.25 141 LYS A CA 1
ATOM 1064 C C . LYS A 1 141 ? 10.797 -0.169 11.477 1 98.25 141 LYS A C 1
ATOM 1066 O O . LYS A 1 141 ? 9.875 -0.21 12.297 1 98.25 141 LYS A O 1
ATOM 1071 N N . VAL A 1 142 ? 10.648 -0.536 10.188 1 98.44 142 VAL A N 1
ATOM 1072 C CA . VAL A 1 142 ? 9.375 -1.073 9.719 1 98.44 142 VAL A CA 1
ATOM 1073 C C . VAL A 1 142 ? 9.102 -2.418 10.383 1 98.44 142 VAL A C 1
ATOM 1075 O O . VAL A 1 142 ? 7.969 -2.707 10.773 1 98.44 142 VAL A O 1
ATOM 1078 N N . LYS A 1 143 ? 10.125 -3.262 10.531 1 98.25 143 LYS A N 1
ATOM 1079 C CA . LYS A 1 143 ? 9.977 -4.539 11.227 1 98.25 143 LYS A CA 1
ATOM 1080 C C . LYS A 1 143 ? 9.555 -4.328 12.68 1 98.25 143 LYS A C 1
ATOM 1082 O O . LYS A 1 143 ? 8.758 -5.098 13.211 1 98.25 143 LYS A O 1
ATOM 1087 N N . GLU A 1 144 ? 10.094 -3.305 13.32 1 98.38 144 GLU A N 1
ATOM 1088 C CA . GLU A 1 144 ? 9.719 -2.984 14.695 1 98.38 144 GLU A CA 1
ATOM 1089 C C . GLU A 1 144 ? 8.242 -2.6 14.789 1 98.38 144 GLU A C 1
ATOM 1091 O O . GLU A 1 144 ? 7.555 -2.971 15.742 1 98.38 144 GLU A O 1
ATOM 1096 N N . ILE A 1 145 ? 7.832 -1.832 13.805 1 98.56 145 ILE A N 1
ATOM 1097 C CA . ILE A 1 145 ? 6.422 -1.46 13.758 1 98.56 145 ILE A CA 1
ATOM 1098 C C . ILE A 1 145 ? 5.566 -2.709 13.57 1 98.56 145 ILE A C 1
ATOM 1100 O O . ILE A 1 145 ? 4.531 -2.865 14.219 1 98.56 145 ILE A O 1
ATOM 1104 N N . SER A 1 146 ? 5.969 -3.631 12.695 1 98.5 146 SER A N 1
ATOM 1105 C CA . SER A 1 146 ? 5.281 -4.902 12.5 1 98.5 146 SER A CA 1
ATOM 1106 C C . SER A 1 146 ? 5.188 -5.688 13.805 1 98.5 146 SER A C 1
ATOM 1108 O O . SER A 1 146 ? 4.125 -6.211 14.141 1 98.5 146 SER A O 1
ATOM 1110 N N . GLU A 1 147 ? 6.297 -5.742 14.555 1 98.06 147 GLU A N 1
ATOM 1111 C CA . GLU A 1 147 ? 6.336 -6.465 15.82 1 98.06 147 GLU A CA 1
ATOM 1112 C C . GLU A 1 147 ? 5.355 -5.871 16.828 1 98.06 147 GLU A C 1
ATOM 1114 O O . GLU A 1 147 ? 4.754 -6.598 17.625 1 98.06 147 GLU A O 1
ATOM 1119 N N . LYS A 1 148 ? 5.215 -4.621 16.781 1 98.25 148 LYS A N 1
ATOM 1120 C CA . LYS A 1 148 ? 4.391 -3.896 17.75 1 98.25 148 LYS A CA 1
ATOM 1121 C C . LYS A 1 148 ? 2.908 -4.027 17.422 1 98.25 148 LYS A C 1
ATOM 1123 O O . LYS A 1 148 ? 2.07 -4.102 18.312 1 98.25 148 LYS A O 1
ATOM 1128 N N . HIS A 1 149 ? 2.594 -4.09 16.094 1 98.75 149 HIS A N 1
ATOM 1129 C CA . HIS A 1 149 ? 1.202 -3.848 15.727 1 98.75 149 HIS A CA 1
ATOM 1130 C C . HIS A 1 149 ? 0.562 -5.098 15.141 1 98.75 149 HIS A C 1
ATOM 1132 O O . HIS A 1 149 ? -0.666 -5.203 15.078 1 98.75 149 HIS A O 1
ATOM 1138 N N . LEU A 1 150 ? 1.304 -6.012 14.562 1 98.69 150 LEU A N 1
ATOM 1139 C CA . LEU A 1 150 ? 0.75 -7.191 13.906 1 98.69 150 LEU A CA 1
ATOM 1140 C C . LEU A 1 150 ? 0.8 -8.406 14.828 1 98.69 150 LEU A C 1
ATOM 1142 O O . LEU A 1 150 ? 1.749 -8.562 15.602 1 98.69 150 LEU A O 1
ATOM 1146 N N . LYS A 1 151 ? -0.209 -9.281 14.758 1 97.94 151 LYS A N 1
ATOM 1147 C CA . LYS A 1 151 ? -0.161 -10.57 15.43 1 97.94 151 LYS A CA 1
ATOM 1148 C C . LYS A 1 151 ? 0.743 -11.547 14.68 1 97.94 151 LYS A C 1
ATOM 1150 O O . LYS A 1 151 ? 0.628 -11.695 13.461 1 97.94 151 LYS A O 1
ATOM 1155 N N . LYS A 1 152 ? 1.649 -12.188 15.477 1 96.75 152 LYS A N 1
ATOM 1156 C CA . LYS A 1 152 ? 2.457 -13.242 14.867 1 96.75 152 LYS A CA 1
ATOM 1157 C C . LYS A 1 152 ? 1.583 -14.391 14.367 1 96.75 152 LYS A C 1
ATOM 1159 O O . LYS A 1 152 ? 0.504 -14.633 14.906 1 96.75 152 LYS A O 1
ATOM 1164 N N . LEU A 1 153 ? 2.072 -15.039 13.305 1 96.75 153 LEU A N 1
ATOM 1165 C CA . LEU A 1 153 ? 1.275 -16.094 12.688 1 96.75 153 LEU A CA 1
ATOM 1166 C C . LEU A 1 153 ? 0.936 -17.188 13.695 1 96.75 153 LEU A C 1
ATOM 1168 O O . LEU A 1 153 ? -0.149 -17.766 13.641 1 96.75 153 LEU A O 1
ATOM 1172 N N . SER A 1 154 ? 1.782 -17.5 14.609 1 93.69 154 SER A N 1
ATOM 1173 C CA . SER A 1 154 ? 1.579 -18.516 15.625 1 93.69 154 SER A CA 1
ATOM 1174 C C . SER A 1 154 ? 0.464 -18.125 16.594 1 93.69 154 SER A C 1
ATOM 1176 O O . SER A 1 154 ? -0.035 -18.969 17.344 1 93.69 154 SER A O 1
ATOM 1178 N N . LYS A 1 155 ? 0.067 -16.891 16.656 1 89.94 155 LYS A N 1
ATOM 1179 C CA . LYS A 1 155 ? -0.912 -16.375 17.625 1 89.94 155 LYS A CA 1
ATOM 1180 C C . LYS A 1 155 ? -2.27 -16.172 16.953 1 89.94 155 LYS A C 1
ATOM 1182 O O . LYS A 1 155 ? -3.17 -15.578 17.562 1 89.94 155 LYS A O 1
ATOM 1187 N N . ILE A 1 156 ? -2.316 -16.469 15.57 1 88.25 156 ILE A N 1
ATOM 1188 C CA . ILE A 1 156 ? -3.582 -16.266 14.875 1 88.25 156 ILE A CA 1
ATOM 1189 C C . ILE A 1 156 ? -4.355 -17.578 14.812 1 88.25 156 ILE A C 1
ATOM 1191 O O . ILE A 1 156 ? -3.758 -18.656 14.773 1 88.25 156 ILE A O 1
ATOM 1195 N N . MET B 1 1 ? -12.477 19.359 8.625 1 97.81 1 MET B N 1
ATOM 1196 C CA . MET B 1 1 ? -11.961 18.141 9.242 1 97.81 1 MET B CA 1
ATOM 1197 C C . MET B 1 1 ? -10.547 18.344 9.75 1 97.81 1 MET B C 1
ATOM 1199 O O . MET B 1 1 ? -9.883 19.328 9.391 1 97.81 1 MET B O 1
ATOM 1203 N N . LYS B 1 2 ? -10.109 17.422 10.625 1 98.88 2 LYS B N 1
ATOM 1204 C CA . LYS B 1 2 ? -8.711 17.359 11.039 1 98.88 2 LYS B CA 1
ATOM 1205 C C . LYS B 1 2 ? -7.938 16.328 10.219 1 98.88 2 LYS B C 1
ATOM 1207 O O . LYS B 1 2 ? -8.312 15.156 10.188 1 98.88 2 LYS B O 1
ATOM 1212 N N . ILE B 1 3 ? -6.863 16.812 9.547 1 98.94 3 ILE B N 1
ATOM 1213 C CA . ILE B 1 3 ? -6.098 15.945 8.648 1 98.94 3 ILE B CA 1
ATOM 1214 C C . ILE B 1 3 ? -4.668 15.805 9.164 1 98.94 3 ILE B C 1
ATOM 1216 O O . ILE B 1 3 ? -3.953 16.797 9.297 1 98.94 3 ILE B O 1
ATOM 1220 N N . ALA B 1 4 ? -4.254 14.617 9.477 1 98.94 4 ALA B N 1
ATOM 1221 C CA . ALA B 1 4 ? -2.854 14.352 9.797 1 98.94 4 ALA B CA 1
ATOM 1222 C C . ALA B 1 4 ? -2.006 14.289 8.531 1 98.94 4 ALA B C 1
ATOM 1224 O O . ALA B 1 4 ? -2.322 13.539 7.602 1 98.94 4 ALA B O 1
ATOM 1225 N N . MET B 1 5 ? -0.934 15.078 8.453 1 98.94 5 MET B N 1
ATOM 1226 C CA . MET B 1 5 ? -0.015 15 7.324 1 98.94 5 MET B CA 1
ATOM 1227 C C . MET B 1 5 ? 1.384 14.609 7.785 1 98.94 5 MET B C 1
ATOM 1229 O O . MET B 1 5 ? 1.809 14.977 8.883 1 98.94 5 MET B O 1
ATOM 1233 N N . ALA B 1 6 ? 2.031 13.836 7.012 1 98.81 6 ALA B N 1
ATOM 1234 C CA . ALA B 1 6 ? 3.416 13.438 7.258 1 98.81 6 ALA B CA 1
ATOM 1235 C C . ALA B 1 6 ? 4.172 13.25 5.949 1 98.81 6 ALA B C 1
ATOM 1237 O O . ALA B 1 6 ? 3.564 13.039 4.895 1 98.81 6 ALA B O 1
ATOM 1238 N N . ASN B 1 7 ? 5.422 13.312 5.996 1 98.56 7 ASN B N 1
ATOM 1239 C CA . ASN B 1 7 ? 6.332 13.164 4.867 1 98.56 7 ASN B CA 1
ATOM 1240 C C . ASN B 1 7 ? 7.758 12.867 5.332 1 98.56 7 ASN B C 1
ATOM 1242 O O . ASN B 1 7 ? 8.109 13.156 6.477 1 98.56 7 ASN B O 1
ATOM 1246 N N . ASP B 1 8 ? 8.508 12.266 4.461 1 97.38 8 ASP B N 1
ATOM 1247 C CA . ASP B 1 8 ? 9.953 12.328 4.605 1 97.38 8 ASP B CA 1
ATOM 1248 C C . ASP B 1 8 ? 10.539 13.469 3.775 1 97.38 8 ASP B C 1
ATOM 1250 O O . ASP B 1 8 ? 9.805 14.336 3.295 1 97.38 8 ASP B O 1
ATOM 1254 N N . HIS B 1 9 ? 11.828 13.461 3.656 1 97.5 9 HIS B N 1
ATOM 1255 C CA . HIS B 1 9 ? 12.523 14.562 2.986 1 97.5 9 HIS B CA 1
ATOM 1256 C C . HIS B 1 9 ? 12.117 14.648 1.519 1 97.5 9 HIS B C 1
ATOM 1258 O O . HIS B 1 9 ? 12.031 15.742 0.96 1 97.5 9 HIS B O 1
ATOM 1264 N N . ALA B 1 10 ? 11.852 13.516 0.915 1 96.06 10 ALA B N 1
ATOM 1265 C CA . ALA B 1 10 ? 11.523 13.492 -0.51 1 96.06 10 ALA B CA 1
ATOM 1266 C C . ALA B 1 10 ? 10.141 14.07 -0.768 1 96.06 10 ALA B C 1
ATOM 1268 O O . ALA B 1 10 ? 9.836 14.508 -1.883 1 96.06 10 ALA B O 1
ATOM 1269 N N . GLY B 1 11 ? 9.297 14.094 0.242 1 97.25 11 GLY B N 1
ATOM 1270 C CA . GLY B 1 11 ? 7.93 14.555 0.07 1 97.25 11 GLY B CA 1
ATOM 1271 C C . GLY B 1 11 ? 7.695 15.945 0.64 1 97.25 11 GLY B C 1
ATOM 1272 O O . GLY B 1 11 ? 6.559 16.422 0.673 1 97.25 11 GLY B O 1
ATOM 1273 N N . PHE B 1 12 ? 8.727 16.641 1.061 1 97.69 12 PHE B N 1
ATOM 1274 C CA . PHE B 1 12 ? 8.57 17.859 1.843 1 97.69 12 PHE B CA 1
ATOM 1275 C C . PHE B 1 12 ? 7.879 18.953 1.022 1 97.69 12 PHE B C 1
ATOM 1277 O O . PHE B 1 12 ? 6.832 19.453 1.418 1 97.69 12 PHE B O 1
ATOM 1284 N N . SER B 1 13 ? 8.391 19.297 -0.142 1 97.5 13 SER B N 1
ATOM 1285 C CA . SER B 1 13 ? 7.867 20.391 -0.951 1 97.5 13 SER B CA 1
ATOM 1286 C C . SER B 1 13 ? 6.41 20.141 -1.328 1 97.5 13 SER B C 1
ATOM 1288 O O . SER B 1 13 ? 5.566 21.031 -1.175 1 97.5 13 SER B O 1
ATOM 1290 N N . LEU B 1 14 ? 6.121 18.953 -1.755 1 98.06 14 LEU B N 1
ATOM 1291 C CA . LEU B 1 14 ? 4.758 18.641 -2.17 1 98.06 14 LEU B CA 1
ATOM 1292 C C . LEU B 1 14 ? 3.809 18.641 -0.978 1 98.06 14 LEU B C 1
ATOM 1294 O O . LEU B 1 14 ? 2.672 19.109 -1.088 1 98.06 14 LEU B O 1
ATOM 1298 N N . LYS B 1 15 ? 4.273 18.109 0.157 1 98.31 15 LYS B N 1
ATOM 1299 C CA . LYS B 1 15 ? 3.451 18.125 1.363 1 98.31 15 LYS B CA 1
ATOM 1300 C C . LYS B 1 15 ? 3.066 19.562 1.743 1 98.31 15 LYS B C 1
ATOM 1302 O O . LYS B 1 15 ? 1.922 19.812 2.117 1 98.31 15 LYS B O 1
ATOM 1307 N N . GLU B 1 16 ? 3.977 20.469 1.606 1 98.44 16 GLU B N 1
ATOM 1308 C CA . GLU B 1 16 ? 3.693 21.859 1.953 1 98.44 16 GLU B CA 1
ATOM 1309 C C . GLU B 1 16 ? 2.643 22.469 1.021 1 98.44 16 GLU B C 1
ATOM 1311 O O . GLU B 1 16 ? 1.789 23.234 1.457 1 98.44 16 GLU B O 1
ATOM 1316 N N . GLU B 1 17 ? 2.705 22.125 -0.226 1 98.5 17 GLU B N 1
ATOM 1317 C CA . GLU B 1 17 ? 1.704 22.594 -1.181 1 98.5 17 GLU B CA 1
ATOM 1318 C C . GLU B 1 17 ? 0.323 22.031 -0.845 1 98.5 17 GLU B C 1
ATOM 1320 O O . GLU B 1 17 ? -0.667 22.766 -0.865 1 98.5 17 GLU B O 1
ATOM 1325 N N . ILE B 1 18 ? 0.273 20.75 -0.565 1 98.69 18 ILE B N 1
ATOM 1326 C CA . ILE B 1 18 ? -0.989 20.094 -0.233 1 98.69 18 ILE B CA 1
ATOM 1327 C C . ILE B 1 18 ? -1.56 20.703 1.048 1 98.69 18 ILE B C 1
ATOM 1329 O O . ILE B 1 18 ? -2.762 20.969 1.136 1 98.69 18 ILE B O 1
ATOM 1333 N N . LYS B 1 19 ? -0.692 20.891 2.027 1 98.75 19 LYS B N 1
ATOM 1334 C CA . LYS B 1 19 ? -1.1 21.5 3.293 1 98.75 19 LYS B CA 1
ATOM 1335 C C . LYS B 1 19 ? -1.77 22.859 3.068 1 98.75 19 LYS B C 1
ATOM 1337 O O . LYS B 1 19 ? -2.842 23.125 3.617 1 98.75 19 LYS B O 1
ATOM 1342 N N . ALA B 1 20 ? -1.114 23.656 2.277 1 98.69 20 ALA B N 1
ATOM 1343 C CA . ALA B 1 20 ? -1.661 24.984 1.98 1 98.69 20 ALA B CA 1
ATOM 1344 C C . ALA B 1 20 ? -3.041 24.875 1.338 1 98.69 20 ALA B C 1
ATOM 1346 O O . ALA B 1 20 ? -3.955 25.625 1.686 1 98.69 20 ALA B O 1
ATOM 1347 N N . TYR B 1 21 ? -3.166 23.984 0.399 1 98.56 21 TYR B N 1
ATOM 1348 C CA . TYR B 1 21 ? -4.441 23.75 -0.267 1 98.56 21 TYR B CA 1
ATOM 1349 C C . TYR B 1 21 ? -5.516 23.328 0.736 1 98.56 21 TYR B C 1
ATOM 1351 O O . TYR B 1 21 ? -6.621 23.875 0.726 1 98.56 21 TYR B O 1
ATOM 1359 N N . LEU B 1 22 ? -5.227 22.344 1.603 1 98.75 22 LEU B N 1
ATOM 1360 C CA . LEU B 1 22 ? -6.191 21.828 2.572 1 98.75 22 LEU B CA 1
ATOM 1361 C C . LEU B 1 22 ? -6.637 22.938 3.525 1 98.75 22 LEU B C 1
ATOM 1363 O O . LEU B 1 22 ? -7.828 23.062 3.818 1 98.75 22 LEU B O 1
ATOM 1367 N N . GLU B 1 23 ? -5.656 23.688 4.012 1 98.81 23 GLU B N 1
ATOM 1368 C CA . GLU B 1 23 ? -5.977 24.781 4.918 1 98.81 23 GLU B CA 1
ATOM 1369 C C . GLU B 1 23 ? -6.855 25.828 4.234 1 98.81 23 GLU B C 1
ATOM 1371 O O . GLU B 1 23 ? -7.773 26.375 4.848 1 98.81 23 GLU B O 1
ATOM 1376 N N . ALA B 1 24 ? -6.555 26.094 2.998 1 98.5 24 ALA B N 1
ATOM 1377 C CA . ALA B 1 24 ? -7.363 2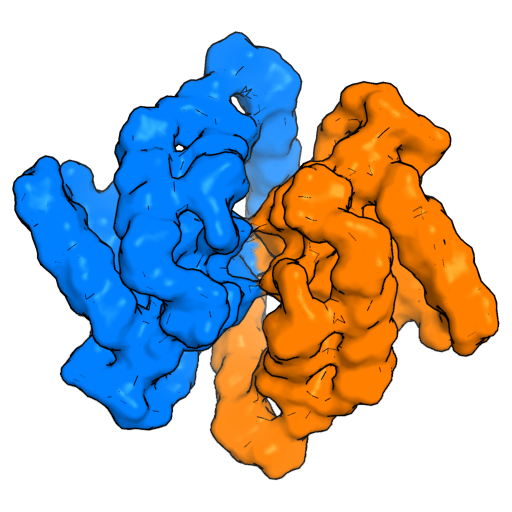7.031 2.225 1 98.5 24 ALA B CA 1
ATOM 1378 C C . ALA B 1 24 ? -8.797 26.516 2.064 1 98.5 24 ALA B C 1
ATOM 1380 O O . ALA B 1 24 ? -9.727 27.312 1.929 1 98.5 24 ALA B O 1
ATOM 1381 N N . GLN B 1 25 ? -8.977 25.219 2.053 1 98.12 25 GLN B N 1
ATOM 1382 C CA . GLN B 1 25 ? -10.297 24.609 1.943 1 98.12 25 GLN B CA 1
ATOM 1383 C C . GLN B 1 25 ? -10.992 24.562 3.299 1 98.12 25 GLN B C 1
ATOM 1385 O O . GLN B 1 25 ? -12.125 24.078 3.404 1 98.12 25 GLN B O 1
ATOM 1390 N N . GLY B 1 26 ? -10.328 24.969 4.395 1 98.44 26 GLY B N 1
ATOM 1391 C CA . GLY B 1 26 ? -10.953 25.094 5.703 1 98.44 26 GLY B CA 1
ATOM 1392 C C . GLY B 1 26 ? -10.656 23.906 6.613 1 98.44 26 GLY B C 1
ATOM 1393 O O . GLY B 1 26 ? -11.242 23.781 7.688 1 98.44 26 GLY B O 1
ATOM 1394 N N . HIS B 1 27 ? -9.781 23.016 6.191 1 98.81 27 HIS B N 1
ATOM 1395 C CA . HIS B 1 27 ? -9.398 21.906 7.047 1 98.81 27 HIS B CA 1
ATOM 1396 C C . HIS B 1 27 ? -8.32 22.312 8.039 1 98.81 27 HIS B C 1
ATOM 1398 O O . HIS B 1 27 ? -7.578 23.266 7.801 1 98.81 27 HIS B O 1
ATOM 1404 N N . GLU B 1 28 ? -8.305 21.688 9.211 1 98.81 28 GLU B N 1
ATOM 1405 C CA . GLU B 1 28 ? -7.188 21.766 10.148 1 98.81 28 GLU B CA 1
ATOM 1406 C C . GLU B 1 28 ? -6.152 20.688 9.875 1 98.81 28 GLU B C 1
ATOM 1408 O O . GLU B 1 28 ? -6.496 19.5 9.742 1 98.81 28 GLU B O 1
ATOM 1413 N N . VAL B 1 29 ? -4.91 21.125 9.758 1 98.81 29 VAL B N 1
ATOM 1414 C CA . VAL B 1 29 ? -3.855 20.156 9.469 1 98.81 29 VAL B CA 1
ATOM 1415 C C . VAL B 1 29 ? -2.996 19.938 10.711 1 98.81 29 VAL B C 1
ATOM 1417 O O . VAL B 1 29 ? -2.547 20.906 11.336 1 98.81 29 VAL B O 1
ATOM 1420 N N . ILE B 1 30 ? -2.859 18.688 11.148 1 98.81 30 ILE B N 1
ATOM 1421 C CA . ILE B 1 30 ? -1.843 18.297 12.117 1 98.81 30 ILE B CA 1
ATOM 1422 C C . ILE B 1 30 ? -0.601 17.797 11.383 1 98.81 30 ILE B C 1
ATOM 1424 O O . ILE B 1 30 ? -0.613 16.703 10.797 1 98.81 30 ILE B O 1
ATOM 1428 N N . ASP B 1 31 ? 0.453 18.562 11.461 1 98.69 31 ASP B N 1
ATOM 1429 C CA . ASP B 1 31 ? 1.649 18.312 10.656 1 98.69 31 ASP B CA 1
ATOM 1430 C C . ASP B 1 31 ? 2.689 17.531 11.445 1 98.69 31 ASP B C 1
ATOM 1432 O O . ASP B 1 31 ? 3.285 18.047 12.391 1 98.69 31 ASP B O 1
ATOM 1436 N N . PHE B 1 32 ? 2.799 16.25 10.93 1 98.5 32 PHE B N 1
ATOM 1437 C CA . PHE B 1 32 ? 3.756 15.352 11.578 1 98.5 32 PHE B CA 1
ATOM 1438 C C . PHE B 1 32 ? 5.078 15.336 10.82 1 98.5 32 PHE B C 1
ATOM 1440 O O . PHE B 1 32 ? 5.973 14.547 11.141 1 98.5 32 PHE B O 1
ATOM 1447 N N . GLY B 1 33 ? 4.859 15.922 9.586 1 72.75 33 GLY B N 1
ATOM 1448 C CA . GLY B 1 33 ? 5.777 15.953 8.461 1 72.75 33 GLY B CA 1
ATOM 1449 C C . GLY B 1 33 ? 7.18 16.375 8.844 1 72.75 33 GLY B C 1
ATOM 1450 O O . GLY B 1 33 ? 7.379 17.031 9.875 1 72.75 33 GLY B O 1
ATOM 1451 N N . THR B 1 34 ? 8.516 15.758 8.164 1 92 34 THR B N 1
ATOM 1452 C CA . THR B 1 34 ? 9.648 16.609 8.508 1 92 34 THR B CA 1
ATOM 1453 C C . THR B 1 34 ? 9.461 18.016 7.922 1 92 34 THR B C 1
ATOM 1455 O O . THR B 1 34 ? 8.477 18.281 7.23 1 92 34 THR B O 1
ATOM 1458 N N . HIS B 1 35 ? 10.531 18.906 8.203 1 92.38 35 HIS B N 1
ATOM 1459 C CA . HIS B 1 35 ? 10.281 20.297 7.852 1 92.38 35 HIS B CA 1
ATOM 1460 C C . HIS B 1 35 ? 11.414 20.859 7.004 1 92.38 35 HIS B C 1
ATOM 1462 O O . HIS B 1 35 ? 11.648 22.078 6.996 1 92.38 35 HIS B O 1
ATOM 1468 N N 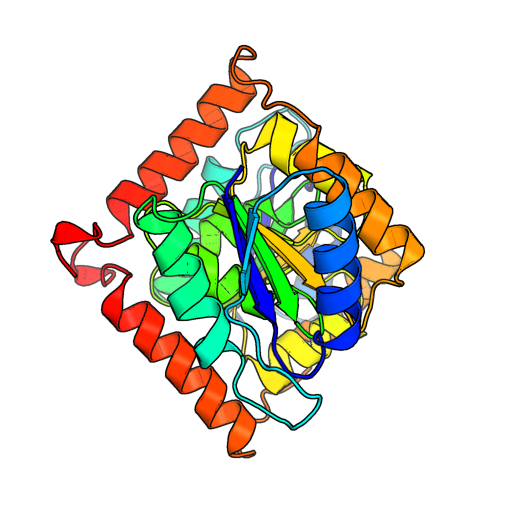. ASN B 1 36 ? 12.18 19.938 6.441 1 91.94 36 ASN B N 1
ATOM 1469 C CA . ASN B 1 36 ? 13.219 20.281 5.48 1 91.94 36 ASN B CA 1
ATOM 1470 C C . ASN B 1 36 ? 13.57 19.094 4.586 1 91.94 36 ASN B C 1
ATOM 1472 O O . ASN B 1 36 ? 12.938 18.047 4.66 1 91.94 36 ASN B O 1
ATOM 1476 N N . GLU B 1 37 ? 14.492 19.281 3.719 1 93.25 37 GLU B N 1
ATOM 1477 C CA . GLU B 1 37 ? 14.82 18.266 2.721 1 93.25 37 GLU B CA 1
ATOM 1478 C C . GLU B 1 37 ? 16.047 17.453 3.135 1 93.25 37 GLU B C 1
ATOM 1480 O O . GLU B 1 37 ? 16.641 16.75 2.314 1 93.25 37 GLU B O 1
ATOM 1485 N N . GLU B 1 38 ? 16.359 17.547 4.418 1 94.88 38 GLU B N 1
ATOM 1486 C CA . GLU B 1 38 ? 17.453 16.719 4.922 1 94.88 38 GLU B CA 1
ATOM 1487 C C . GLU B 1 38 ? 17.016 15.266 5.066 1 94.88 38 GLU B C 1
ATOM 1489 O O . GLU B 1 38 ? 15.914 14.984 5.531 1 94.88 38 GLU B O 1
ATOM 1494 N N . SER B 1 39 ? 17.938 14.398 4.613 1 94.56 39 SER B N 1
ATOM 1495 C CA . SER B 1 39 ? 17.641 12.969 4.656 1 94.56 39 SER B CA 1
ATOM 1496 C C . SER B 1 39 ? 17.125 12.547 6.027 1 94.56 39 SER B C 1
ATOM 1498 O O . SER B 1 39 ? 17.625 13.016 7.055 1 94.56 39 SER B O 1
ATOM 1500 N N . CYS B 1 40 ? 16.109 11.766 6.059 1 96.31 40 CYS B N 1
ATOM 1501 C CA . CYS B 1 40 ? 15.508 11.273 7.297 1 96.31 40 CYS B CA 1
ATOM 1502 C C . CYS B 1 40 ? 14.844 9.922 7.082 1 96.31 40 CYS B C 1
ATOM 1504 O O . CYS B 1 40 ? 14.734 9.453 5.949 1 96.31 40 CYS B O 1
ATOM 1506 N N . ASP B 1 41 ? 14.469 9.273 8.211 1 96.88 41 ASP B N 1
ATOM 1507 C CA . ASP B 1 41 ? 13.82 7.973 8.148 1 96.88 41 ASP B CA 1
ATOM 1508 C C . ASP B 1 41 ? 12.305 8.117 8.07 1 96.88 41 ASP B C 1
ATOM 1510 O O . ASP B 1 41 ? 11.672 8.609 9.008 1 96.88 41 ASP B O 1
ATOM 1514 N N . LEU B 1 42 ? 11.766 7.641 7.023 1 97.62 42 LEU B N 1
ATOM 1515 C CA . LEU B 1 42 ? 10.344 7.758 6.719 1 97.62 42 LEU B CA 1
ATOM 1516 C C . LEU B 1 42 ? 9.492 7.309 7.898 1 97.62 42 LEU B C 1
ATOM 1518 O O . LEU B 1 42 ? 8.555 8.008 8.297 1 97.62 42 LEU B O 1
ATOM 1522 N N . PRO B 1 43 ? 9.766 6.148 8.586 1 98.38 43 PRO B N 1
ATOM 1523 C CA . PRO B 1 43 ? 8.875 5.621 9.625 1 98.38 43 PRO B CA 1
ATOM 1524 C C . PRO B 1 43 ? 8.727 6.578 10.812 1 98.38 43 PRO B C 1
ATOM 1526 O O . PRO B 1 43 ? 7.691 6.57 11.484 1 98.38 43 PRO B O 1
ATOM 1529 N N . ASP B 1 44 ? 9.703 7.465 11.047 1 98.25 44 ASP B N 1
ATOM 1530 C CA . ASP B 1 44 ? 9.695 8.375 12.188 1 98.25 44 ASP B CA 1
ATOM 1531 C C . ASP B 1 44 ? 8.562 9.398 12.07 1 98.25 44 ASP B C 1
ATOM 1533 O O . ASP B 1 44 ? 8.164 10.008 13.062 1 98.25 44 ASP B O 1
ATOM 1537 N N . TYR B 1 45 ? 8.055 9.555 10.906 1 98.69 45 TYR B N 1
ATOM 1538 C CA . TYR B 1 45 ? 7.023 10.562 10.664 1 98.69 45 TYR B CA 1
ATOM 1539 C C . TYR B 1 45 ? 5.684 9.906 10.352 1 98.69 45 TYR B C 1
ATOM 1541 O O . TYR B 1 45 ? 4.641 10.352 10.844 1 98.69 45 TYR B O 1
ATOM 1549 N N . ILE B 1 46 ? 5.746 8.867 9.578 1 98.81 46 ILE B N 1
ATOM 1550 C CA . ILE B 1 46 ? 4.52 8.203 9.133 1 98.81 46 ILE B CA 1
ATOM 1551 C C . ILE B 1 46 ? 3.85 7.512 10.312 1 98.81 46 ILE B C 1
ATOM 1553 O O . ILE B 1 46 ? 2.623 7.539 10.445 1 98.81 46 ILE B O 1
ATOM 1557 N N . TYR B 1 47 ? 4.676 6.891 11.219 1 98.75 47 TYR B N 1
ATOM 1558 C CA . TYR B 1 47 ? 4.129 6.117 12.328 1 98.75 47 TYR B CA 1
ATOM 1559 C C . TYR B 1 47 ? 3.287 6.996 13.242 1 98.75 47 TYR B C 1
ATOM 1561 O O . TYR B 1 47 ? 2.105 6.719 13.469 1 98.75 47 TYR B O 1
ATOM 1569 N N . PRO B 1 48 ? 3.846 8.109 13.797 1 98.81 48 PRO B N 1
ATOM 1570 C CA . PRO B 1 48 ? 3.012 8.922 14.688 1 98.81 48 PRO B CA 1
ATOM 1571 C C . PRO B 1 48 ? 1.8 9.523 13.977 1 98.81 48 PRO B C 1
ATOM 1573 O O . PRO B 1 48 ? 0.742 9.688 14.594 1 98.81 48 PRO B O 1
ATOM 1576 N N . ALA B 1 49 ? 1.901 9.883 12.719 1 98.88 49 ALA B N 1
ATOM 1577 C CA . ALA B 1 49 ? 0.76 10.414 11.969 1 98.88 49 ALA B CA 1
ATOM 1578 C C . ALA B 1 49 ? -0.33 9.352 11.82 1 98.88 49 ALA B C 1
ATOM 1580 O O . ALA B 1 49 ? -1.519 9.656 11.953 1 98.88 49 ALA B O 1
ATOM 1581 N N . SER B 1 50 ? 0.074 8.117 11.492 1 98.88 50 SER B N 1
ATOM 1582 C CA . SER B 1 50 ? -0.87 7.012 11.383 1 98.88 50 SER B CA 1
ATOM 1583 C C . SER B 1 50 ? -1.584 6.758 12.703 1 98.88 50 SER B C 1
ATOM 1585 O O . SER B 1 50 ? -2.789 6.508 12.727 1 98.88 50 SER B O 1
ATOM 1587 N N . MET B 1 51 ? -0.847 6.84 13.773 1 98.88 51 MET B N 1
ATOM 1588 C CA . MET B 1 51 ? -1.424 6.648 15.102 1 98.88 51 MET B CA 1
ATOM 1589 C C . MET B 1 51 ? -2.471 7.719 15.391 1 98.88 51 MET B C 1
ATOM 1591 O O . MET B 1 51 ? -3.504 7.43 16 1 98.88 51 MET B O 1
ATOM 1595 N N . ALA B 1 52 ? -2.18 8.953 14.984 1 98.88 52 ALA B N 1
ATOM 1596 C CA . ALA B 1 52 ? -3.139 10.031 15.195 1 98.88 52 ALA B CA 1
ATOM 1597 C C . ALA B 1 52 ? -4.473 9.727 14.531 1 98.88 52 ALA B C 1
ATOM 1599 O O . ALA B 1 52 ? -5.535 9.977 15.102 1 98.88 52 ALA B O 1
ATOM 1600 N N . VAL B 1 53 ? -4.457 9.195 13.344 1 98.88 53 VAL B N 1
ATOM 1601 C CA . VAL B 1 53 ? -5.68 8.82 12.641 1 98.88 53 VAL B CA 1
ATOM 1602 C C . VAL B 1 53 ? -6.34 7.633 13.344 1 98.88 53 VAL B C 1
ATOM 1604 O O . VAL B 1 53 ? -7.543 7.652 13.609 1 98.88 53 VAL B O 1
ATOM 1607 N N . ALA B 1 54 ? -5.543 6.613 13.672 1 98.81 54 ALA B N 1
ATOM 1608 C CA . ALA B 1 54 ? -6.039 5.383 14.289 1 98.81 54 ALA B CA 1
ATOM 1609 C C . ALA B 1 54 ? -6.711 5.672 15.625 1 98.81 54 ALA B C 1
ATOM 1611 O O . ALA B 1 54 ? -7.699 5.027 15.984 1 98.81 54 ALA B O 1
ATOM 1612 N N . GLU B 1 55 ? -6.184 6.641 16.344 1 98.5 55 GLU B N 1
ATOM 1613 C CA . GLU B 1 55 ? -6.672 6.98 17.688 1 98.5 55 GLU B CA 1
ATOM 1614 C C . GLU B 1 55 ? -7.828 7.973 17.609 1 98.5 55 GLU B C 1
ATOM 1616 O O . GLU B 1 55 ? -8.383 8.359 18.641 1 98.5 55 GLU B O 1
ATOM 1621 N N . GLY B 1 56 ? -8.164 8.398 16.484 1 98.38 56 GLY B N 1
ATOM 1622 C CA . GLY B 1 56 ? -9.281 9.32 16.328 1 98.38 56 GLY B CA 1
ATOM 1623 C C . GLY B 1 56 ? -8.914 10.766 16.609 1 98.38 56 GLY B C 1
ATOM 1624 O O . GLY B 1 56 ? -9.789 11.625 16.703 1 98.38 56 GLY B O 1
ATOM 1625 N N . LYS B 1 57 ? -7.652 11.078 16.719 1 98.69 57 LYS B N 1
ATOM 1626 C CA . LYS B 1 57 ? -7.188 12.445 16.906 1 98.69 57 LYS B CA 1
ATOM 1627 C C . LYS B 1 57 ? -7.227 13.227 15.594 1 98.69 57 LYS B C 1
ATOM 1629 O O . LYS B 1 57 ? -7.246 14.461 15.594 1 98.69 57 LYS B O 1
ATOM 1634 N N . ALA B 1 58 ? -7.176 12.594 14.484 1 98.88 58 ALA B N 1
ATOM 1635 C CA . ALA B 1 58 ? -7.383 13.125 13.141 1 98.88 58 ALA B CA 1
ATOM 1636 C C . ALA B 1 58 ? -8.453 12.328 12.398 1 98.88 58 ALA B C 1
ATOM 1638 O O . ALA B 1 58 ? -8.586 11.117 12.602 1 98.88 58 ALA B O 1
ATOM 1639 N N . ASP B 1 59 ? -9.148 13 11.555 1 98.81 59 ASP B N 1
ATOM 1640 C CA . ASP B 1 59 ? -10.211 12.352 10.789 1 98.81 59 ASP B CA 1
ATOM 1641 C C . ASP B 1 59 ? -9.648 11.547 9.625 1 98.81 59 ASP B C 1
ATOM 1643 O O . ASP B 1 59 ? -10.203 10.5 9.266 1 98.81 59 ASP B O 1
ATOM 1647 N N . ARG B 1 60 ? -8.617 12.055 8.953 1 98.88 60 ARG B N 1
ATOM 1648 C CA . ARG B 1 60 ? -7.969 11.438 7.805 1 98.88 60 ARG B CA 1
ATOM 1649 C C . ARG B 1 60 ? -6.469 11.719 7.809 1 98.88 60 ARG B C 1
ATOM 1651 O O . ARG B 1 60 ? -5.992 12.57 8.555 1 98.88 60 ARG B O 1
ATOM 1658 N N . GLY B 1 61 ? -5.777 10.969 7.07 1 98.94 61 GLY B N 1
ATOM 1659 C CA . GLY B 1 61 ? -4.355 11.188 6.875 1 98.94 61 GLY B CA 1
ATOM 1660 C C . GLY B 1 61 ? -3.973 11.375 5.418 1 98.94 61 GLY B C 1
ATOM 1661 O O . GLY B 1 61 ? -4.566 10.75 4.531 1 98.94 61 GLY B O 1
ATOM 1662 N N . ILE B 1 62 ? -2.996 12.195 5.137 1 98.94 62 ILE B N 1
ATOM 1663 C CA . ILE B 1 62 ? -2.355 12.328 3.83 1 98.94 62 ILE B CA 1
ATOM 1664 C C . ILE B 1 62 ? -0.837 12.312 3.996 1 98.94 62 ILE B C 1
ATOM 1666 O O . ILE B 1 62 ? -0.267 13.203 4.625 1 98.94 62 ILE B O 1
ATOM 1670 N N . PHE B 1 63 ? -0.22 11.328 3.461 1 98.94 63 PHE B N 1
ATOM 1671 C CA . PHE B 1 63 ? 1.212 11.109 3.629 1 98.94 63 PHE B CA 1
ATOM 1672 C C . PHE B 1 63 ? 1.934 11.203 2.289 1 98.94 63 PHE B C 1
ATOM 1674 O O . PHE B 1 63 ? 1.429 10.719 1.271 1 98.94 63 PHE B O 1
ATOM 1681 N N . VAL B 1 64 ? 3.123 11.898 2.27 1 98.69 64 VAL B N 1
ATOM 1682 C CA . VAL B 1 64 ? 3.891 12.102 1.047 1 98.69 64 VAL B CA 1
ATOM 1683 C C . VAL B 1 64 ? 5.328 11.633 1.253 1 98.69 64 VAL B C 1
ATOM 1685 O O . VAL B 1 64 ? 6.059 12.188 2.08 1 98.69 64 VAL B O 1
ATOM 1688 N N . ASP B 1 65 ? 5.715 10.602 0.601 1 98 65 ASP B N 1
ATOM 1689 C CA . ASP B 1 65 ? 7.113 10.188 0.576 1 98 65 ASP B CA 1
ATOM 1690 C C . ASP B 1 65 ? 7.641 10.125 -0.856 1 98 65 ASP B C 1
ATOM 1692 O O . ASP B 1 65 ? 7.105 10.773 -1.753 1 98 65 ASP B O 1
ATOM 1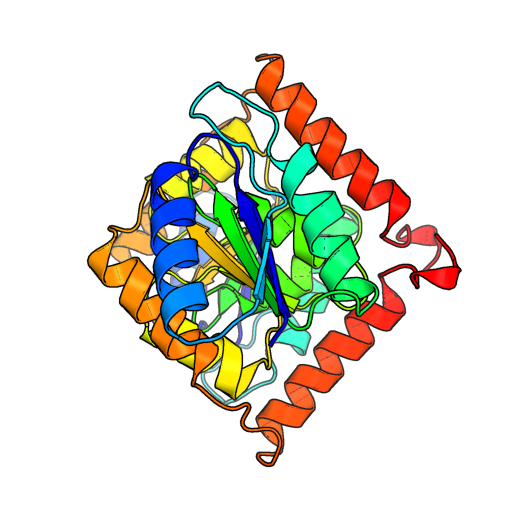696 N N . GLY B 1 66 ? 8.758 9.523 -1.112 1 96.81 66 GLY B N 1
ATOM 1697 C CA . GLY B 1 66 ? 9.352 9.531 -2.439 1 96.81 66 GLY B CA 1
ATOM 1698 C C . GLY B 1 66 ? 8.438 8.961 -3.506 1 96.81 66 GLY B C 1
ATOM 1699 O O . GLY B 1 66 ? 8.172 9.617 -4.52 1 96.81 66 GLY B O 1
ATOM 1700 N N . VAL B 1 67 ? 7.879 7.738 -3.18 1 97.12 67 VAL B N 1
ATOM 1701 C CA . VAL B 1 67 ? 7.117 7.086 -4.238 1 97.12 67 VAL B CA 1
ATOM 1702 C C . VAL B 1 67 ? 5.754 6.652 -3.699 1 97.12 67 VAL B C 1
ATOM 1704 O O . VAL B 1 67 ? 4.926 6.125 -4.445 1 97.12 67 VAL B O 1
ATOM 1707 N N . GLY B 1 68 ? 5.453 6.797 -2.488 1 97.88 68 GLY B N 1
ATOM 1708 C CA . GLY B 1 68 ? 4.133 6.605 -1.908 1 97.88 68 GLY B CA 1
ATOM 1709 C C . GLY B 1 68 ? 3.971 5.266 -1.222 1 97.88 68 GLY B C 1
ATOM 1710 O O . GLY B 1 68 ? 3.21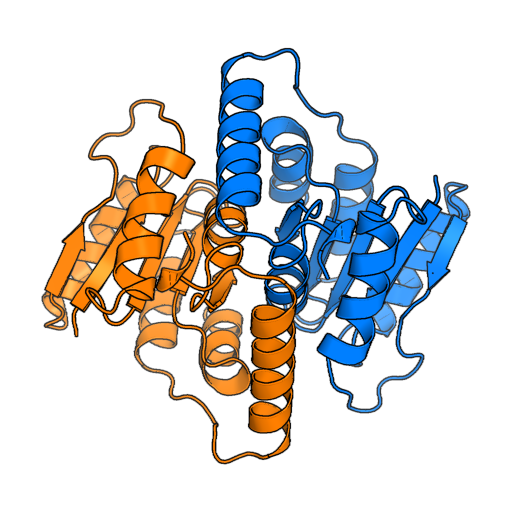3 5.141 -0.257 1 97.88 68 GLY B O 1
ATOM 1711 N N . TYR B 1 69 ? 4.672 4.188 -1.653 1 98.19 69 TYR B N 1
ATOM 1712 C CA . TYR B 1 69 ? 4.371 2.848 -1.162 1 98.19 69 TYR B CA 1
ATOM 1713 C C . TYR B 1 69 ? 4.941 2.641 0.237 1 98.19 69 TYR B C 1
ATOM 1715 O O . TYR B 1 69 ? 4.43 1.82 1.005 1 98.19 69 TYR B O 1
ATOM 1723 N N . GLY B 1 70 ? 6.066 3.379 0.635 1 98.38 70 GLY B N 1
ATOM 1724 C CA . GLY B 1 70 ? 6.594 3.244 1.983 1 98.38 70 GLY B CA 1
ATOM 1725 C C . GLY B 1 70 ? 5.617 3.693 3.053 1 98.38 70 GLY B C 1
ATOM 1726 O O . GLY B 1 70 ? 5.438 3.01 4.062 1 98.38 70 GLY B O 1
ATOM 1727 N N . SER B 1 71 ? 4.996 4.844 2.787 1 98.81 71 SER B N 1
ATOM 1728 C CA . SER B 1 71 ? 3.988 5.363 3.705 1 98.81 71 SER B CA 1
ATOM 1729 C C . SER B 1 71 ? 2.828 4.387 3.863 1 98.81 71 SER B C 1
ATOM 1731 O O . SER B 1 71 ? 2.393 4.109 4.984 1 98.81 71 SER B O 1
ATOM 1733 N N . ALA B 1 72 ? 2.359 3.881 2.742 1 98.88 72 ALA B N 1
ATOM 1734 C CA . ALA B 1 72 ? 1.218 2.971 2.766 1 98.88 72 ALA B CA 1
ATOM 1735 C C . ALA B 1 72 ? 1.57 1.666 3.475 1 98.88 72 ALA B C 1
ATOM 1737 O O . ALA B 1 72 ? 0.762 1.125 4.23 1 98.88 72 ALA B O 1
ATOM 1738 N N . MET B 1 73 ? 2.783 1.141 3.221 1 98.81 73 MET B N 1
ATOM 1739 C CA . MET B 1 73 ? 3.244 -0.095 3.848 1 98.81 73 MET B CA 1
ATOM 1740 C C . MET B 1 73 ? 3.256 0.037 5.367 1 98.81 73 MET B C 1
ATOM 1742 O O . MET B 1 73 ? 2.779 -0.851 6.074 1 98.81 73 MET B O 1
ATOM 1746 N N . ILE B 1 74 ? 3.734 1.155 5.887 1 98.81 74 ILE B N 1
ATOM 1747 C CA . ILE B 1 74 ? 3.809 1.418 7.32 1 98.81 74 ILE B CA 1
ATOM 1748 C C . ILE B 1 74 ? 2.402 1.6 7.883 1 98.81 74 ILE B C 1
ATOM 1750 O O . ILE B 1 74 ? 2.031 0.951 8.867 1 98.81 74 ILE B O 1
ATOM 1754 N N . ALA B 1 75 ? 1.631 2.426 7.25 1 98.94 75 ALA B N 1
ATOM 1755 C CA . ALA B 1 75 ? 0.318 2.812 7.758 1 98.94 75 ALA B CA 1
ATOM 1756 C C . ALA B 1 75 ? -0.616 1.608 7.836 1 98.94 75 ALA B C 1
ATOM 1758 O O . ALA B 1 75 ? -1.361 1.455 8.805 1 98.94 75 ALA B O 1
ATOM 1759 N N . ASN B 1 76 ? -0.593 0.712 6.855 1 98.94 76 ASN B N 1
ATOM 1760 C CA . ASN B 1 76 ? -1.551 -0.386 6.77 1 98.94 76 ASN B CA 1
ATOM 1761 C C . ASN B 1 76 ? -1.242 -1.479 7.789 1 98.94 76 ASN B C 1
ATOM 1763 O O . ASN B 1 76 ? -2.004 -2.438 7.93 1 98.94 76 ASN B O 1
ATOM 1767 N N . LYS B 1 77 ? -0.158 -1.351 8.531 1 98.88 77 LYS B N 1
ATOM 1768 C CA . LYS B 1 77 ? 0.169 -2.301 9.586 1 98.88 77 LYS B CA 1
ATOM 1769 C C . LYS B 1 77 ? -0.491 -1.905 10.906 1 98.88 77 LYS B C 1
ATOM 1771 O O . LYS B 1 77 ? -0.407 -2.639 11.891 1 98.88 77 LYS B O 1
ATOM 1776 N N . ILE B 1 78 ? -1.152 -0.776 10.945 1 98.88 78 ILE B N 1
ATOM 1777 C CA . ILE B 1 78 ? -1.727 -0.225 12.172 1 98.88 78 ILE B CA 1
ATOM 1778 C C . ILE B 1 78 ? -3.242 -0.407 12.156 1 98.88 78 ILE B C 1
ATOM 1780 O O . ILE B 1 78 ? -3.904 -0.068 11.172 1 98.88 78 ILE B O 1
ATOM 1784 N N . TYR B 1 79 ? -3.865 -0.938 13.25 1 98.75 79 TYR B N 1
ATOM 1785 C CA . TYR B 1 79 ? -5.297 -1.192 13.383 1 98.75 79 TYR B CA 1
ATO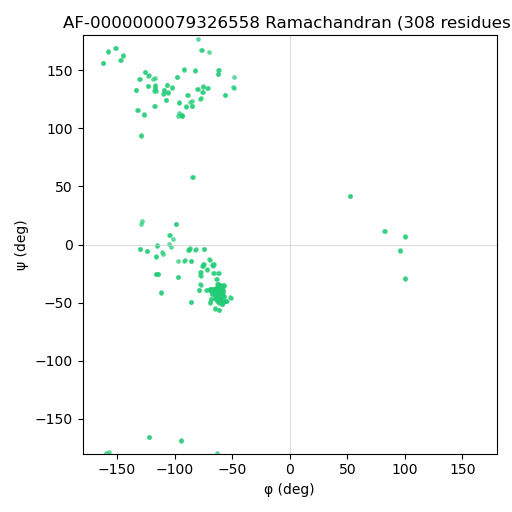M 1786 C C . TYR B 1 79 ? -6.102 0.081 13.141 1 98.75 79 TYR B C 1
ATOM 1788 O O . TYR B 1 79 ? -5.785 1.136 13.695 1 98.75 79 TYR B O 1
ATOM 1796 N N . GLY B 1 80 ? -7.059 0.007 12.289 1 98.5 80 GLY B N 1
ATOM 1797 C CA . GLY B 1 80 ? -7.934 1.139 12.031 1 98.5 80 GLY B CA 1
ATOM 1798 C C . GLY B 1 80 ? -7.508 1.964 10.836 1 98.5 80 GLY B C 1
ATOM 1799 O O . GLY B 1 80 ? -8.195 2.91 10.453 1 98.5 80 GLY B O 1
ATOM 1800 N N . ILE B 1 81 ? -6.387 1.646 10.25 1 98.94 81 ILE B N 1
ATOM 1801 C CA . ILE B 1 81 ? -5.898 2.408 9.109 1 98.94 81 ILE B CA 1
ATOM 1802 C C . ILE B 1 81 ? -6.184 1.642 7.816 1 98.94 81 ILE B C 1
ATOM 1804 O O . ILE B 1 81 ? -5.965 0.43 7.746 1 98.94 81 ILE B O 1
ATOM 1808 N N . TYR B 1 82 ? -6.652 2.271 6.848 1 98.88 82 TYR B N 1
ATOM 1809 C CA . TYR B 1 82 ? -6.871 1.834 5.473 1 98.88 82 TYR B CA 1
ATOM 1810 C C . TYR B 1 82 ? -6.27 2.824 4.48 1 98.88 82 TYR B C 1
ATOM 1812 O O . TYR B 1 82 ? -6.922 3.793 4.09 1 98.88 82 TYR B O 1
ATOM 1820 N N . ALA B 1 83 ? -5.023 2.551 4.07 1 98.94 83 ALA B N 1
ATOM 1821 C CA . ALA B 1 83 ? -4.227 3.494 3.289 1 98.94 83 ALA B CA 1
ATOM 1822 C C . ALA B 1 83 ? -4.121 3.047 1.833 1 98.94 83 ALA B C 1
ATOM 1824 O O . ALA B 1 83 ? -3.957 1.857 1.553 1 98.94 83 ALA B O 1
ATOM 1825 N N . ALA B 1 84 ? -4.25 3.93 0.905 1 98.81 84 ALA B N 1
ATOM 1826 C CA . ALA B 1 84 ? -4.098 3.668 -0.524 1 98.81 84 ALA B CA 1
ATOM 1827 C C . ALA B 1 84 ? -3.037 4.574 -1.141 1 98.81 84 ALA B C 1
ATOM 1829 O O . ALA B 1 84 ? -2.971 5.766 -0.825 1 98.81 84 ALA B O 1
ATOM 1830 N N . VAL B 1 85 ? -2.197 4.016 -1.968 1 98.56 85 VAL B N 1
ATOM 1831 C CA . VAL B 1 85 ? -1.319 4.797 -2.834 1 98.56 85 VAL B CA 1
ATOM 1832 C C . VAL B 1 85 ? -2.062 5.184 -4.109 1 98.56 85 VAL B C 1
ATOM 1834 O O . VAL B 1 85 ? -2.531 4.312 -4.852 1 98.56 85 VAL B O 1
ATOM 1837 N N . CYS B 1 86 ? -2.221 6.453 -4.355 1 98.19 86 CYS B N 1
ATOM 1838 C CA . CYS B 1 86 ? -2.916 6.898 -5.559 1 98.19 86 CYS B CA 1
ATOM 1839 C C . CYS B 1 86 ? -1.98 7.684 -6.473 1 98.19 86 CYS B C 1
ATOM 1841 O O . CYS B 1 86 ? -1.316 8.617 -6.027 1 98.19 86 CYS B O 1
ATOM 1843 N N . GLN B 1 87 ? -1.998 7.348 -7.711 1 95.06 87 GLN B N 1
ATOM 1844 C CA . GLN B 1 87 ? -1.108 7.969 -8.688 1 95.06 87 GLN B CA 1
ATOM 1845 C C . GLN B 1 87 ? -1.887 8.852 -9.648 1 95.06 87 GLN B C 1
ATOM 1847 O O . GLN B 1 87 ? -1.294 9.539 -10.492 1 95.06 87 GLN B O 1
ATOM 1852 N N . ASP B 1 88 ? -3.135 8.828 -9.609 1 96.81 88 ASP B N 1
ATOM 1853 C CA . ASP B 1 88 ? -4.004 9.664 -10.422 1 96.81 88 ASP B CA 1
ATOM 1854 C C . ASP B 1 88 ? -5.387 9.805 -9.789 1 96.81 88 ASP B C 1
ATOM 1856 O O . ASP B 1 88 ? -5.699 9.117 -8.82 1 96.81 88 ASP B O 1
ATOM 1860 N N . PRO B 1 89 ? -6.176 10.805 -10.344 1 98.19 89 PRO B N 1
ATOM 1861 C CA . PRO B 1 89 ? -7.48 11.047 -9.719 1 98.19 89 PRO B CA 1
ATOM 1862 C C . PRO B 1 89 ? -8.438 9.867 -9.891 1 98.19 89 PRO B C 1
ATOM 1864 O O . PRO B 1 89 ? -9.336 9.672 -9.062 1 98.19 89 PRO B O 1
ATOM 1867 N N . PHE B 1 90 ? -8.227 9.062 -10.906 1 97.88 90 PHE B N 1
ATOM 1868 C CA . PHE B 1 90 ? -9.031 7.859 -11.086 1 97.88 90 PHE B CA 1
ATOM 1869 C C . PHE B 1 90 ? -8.836 6.898 -9.922 1 97.88 90 PHE B C 1
ATOM 1871 O O . PHE B 1 90 ? -9.805 6.465 -9.305 1 97.88 90 PHE B O 1
ATOM 1878 N N . CYS B 1 91 ? -7.59 6.629 -9.555 1 97.88 91 CYS B N 1
ATOM 1879 C CA . CYS B 1 91 ? -7.27 5.77 -8.422 1 97.88 91 CYS B CA 1
ATOM 1880 C C . CYS B 1 91 ? -7.812 6.352 -7.125 1 97.88 91 CYS B C 1
ATOM 1882 O O . CYS B 1 91 ? -8.336 5.621 -6.285 1 97.88 91 CYS B O 1
ATOM 1884 N N . ALA B 1 92 ? -7.715 7.672 -7 1 98.75 92 ALA B N 1
ATOM 1885 C CA . ALA B 1 92 ? -8.148 8.352 -5.781 1 98.75 92 ALA B CA 1
ATOM 1886 C C . ALA B 1 92 ? -9.656 8.195 -5.574 1 98.75 92 ALA B C 1
ATOM 1888 O O . ALA B 1 92 ? -10.117 7.969 -4.453 1 98.75 92 ALA B O 1
ATOM 1889 N N . SER B 1 93 ? -10.43 8.344 -6.648 1 98.75 93 SER B N 1
ATOM 1890 C CA . SER B 1 93 ? -11.875 8.203 -6.539 1 98.75 93 SER B CA 1
ATOM 1891 C C . SER B 1 93 ? -12.266 6.789 -6.121 1 98.75 93 SER B C 1
ATOM 1893 O O . SER B 1 93 ? -13.141 6.602 -5.277 1 98.75 93 SER B O 1
ATOM 1895 N N . LEU B 1 94 ? -11.609 5.766 -6.668 1 98.06 94 LEU B N 1
ATOM 1896 C CA . LEU B 1 94 ? -11.914 4.375 -6.344 1 98.06 94 LEU B CA 1
ATOM 1897 C C . LEU B 1 94 ? -11.547 4.062 -4.895 1 98.06 94 LEU B C 1
ATOM 1899 O O . LEU B 1 94 ? -12.266 3.33 -4.211 1 98.06 94 LEU B O 1
ATOM 1903 N N . ALA B 1 95 ? -10.398 4.605 -4.434 1 98.56 95 ALA B N 1
ATOM 1904 C CA . ALA B 1 95 ? -9.938 4.383 -3.062 1 98.56 95 ALA B CA 1
ATOM 1905 C C . ALA B 1 95 ? -10.992 4.836 -2.055 1 98.56 95 ALA B C 1
ATOM 1907 O O . ALA B 1 95 ? -11.156 4.219 -0.999 1 98.56 95 ALA B O 1
ATOM 1908 N N . ARG B 1 96 ? -11.688 5.887 -2.383 1 98.62 96 ARG B N 1
ATOM 1909 C CA . ARG B 1 96 ? -12.75 6.387 -1.514 1 98.62 96 ARG B CA 1
ATOM 1910 C C . ARG B 1 96 ? -14.07 5.672 -1.79 1 98.62 96 ARG B C 1
ATOM 1912 O O . ARG B 1 96 ? -14.648 5.059 -0.891 1 98.62 96 ARG B O 1
ATOM 1919 N N . GLU B 1 97 ? -14.438 5.59 -2.994 1 98.25 97 GLU B N 1
ATOM 1920 C CA . GLU B 1 97 ? -15.758 5.098 -3.379 1 98.25 97 GLU B CA 1
ATOM 1921 C C . GLU B 1 97 ? -15.906 3.613 -3.062 1 98.25 97 GLU B C 1
ATOM 1923 O O . GLU B 1 97 ? -16.938 3.189 -2.525 1 98.25 97 GLU B O 1
ATOM 1928 N N . HIS B 1 98 ? -14.883 2.844 -3.354 1 97.19 98 HIS B N 1
ATOM 1929 C CA . HIS B 1 98 ? -14.984 1.393 -3.26 1 97.19 98 HIS B CA 1
ATOM 1930 C C . HIS B 1 98 ? -14.438 0.883 -1.933 1 97.19 98 HIS B C 1
ATOM 1932 O O . HIS B 1 98 ? -14.906 -0.129 -1.407 1 97.19 98 HIS B O 1
ATOM 1938 N N . SER B 1 99 ? -13.461 1.655 -1.347 1 97.75 99 SER B N 1
ATOM 1939 C CA . SER B 1 99 ? -12.688 1.023 -0.278 1 97.75 99 SER B CA 1
ATOM 1940 C C . SER B 1 99 ? -12.75 1.844 1.006 1 97.75 99 SER B C 1
ATOM 1942 O O . SER B 1 99 ? -12.227 1.427 2.039 1 97.75 99 SER B O 1
ATOM 1944 N N . ASP B 1 100 ? -13.367 3.035 0.958 1 98.12 100 ASP B N 1
ATOM 1945 C CA . ASP B 1 100 ? -13.547 3.893 2.127 1 98.12 100 ASP B CA 1
ATOM 1946 C C . ASP B 1 100 ? -12.219 4.121 2.844 1 98.12 100 ASP B C 1
ATOM 1948 O O . ASP B 1 100 ? -12.148 4.059 4.074 1 98.12 100 ASP B O 1
ATOM 1952 N N . THR B 1 101 ? -11.18 4.34 2.057 1 98.88 101 THR B N 1
ATOM 1953 C CA . THR B 1 101 ? -9.875 4.574 2.652 1 98.88 101 THR B CA 1
ATOM 1954 C C . THR B 1 101 ? -9.883 5.832 3.516 1 98.88 101 THR B C 1
ATOM 1956 O O . THR B 1 101 ? -10.586 6.801 3.203 1 98.88 101 THR B O 1
ATOM 1959 N N . ASN B 1 102 ? -9.055 5.789 4.625 1 98.88 102 ASN B N 1
ATOM 1960 C CA . ASN B 1 102 ? -8.984 6.945 5.508 1 98.88 102 ASN B CA 1
ATOM 1961 C C . ASN B 1 102 ? -7.586 7.566 5.5 1 98.88 102 ASN B C 1
ATOM 1963 O O . ASN B 1 102 ? -7.363 8.602 6.125 1 98.88 102 ASN B O 1
ATOM 1967 N N . VAL B 1 103 ? -6.664 7.023 4.77 1 98.94 103 VAL B N 1
ATOM 1968 C CA . VAL B 1 103 ? -5.336 7.59 4.562 1 98.94 103 VAL B CA 1
ATOM 1969 C C . VAL B 1 103 ? -4.977 7.551 3.08 1 98.94 103 VAL B C 1
ATOM 1971 O O . VAL B 1 103 ? -5.164 6.527 2.416 1 98.94 103 VAL B O 1
ATOM 1974 N N . LEU B 1 104 ? -4.477 8.633 2.551 1 98.94 104 LEU B N 1
ATOM 1975 C CA . LEU B 1 104 ? -3.982 8.773 1.186 1 98.94 104 LEU B CA 1
ATOM 1976 C C . LEU B 1 104 ? -2.463 8.914 1.168 1 98.94 104 LEU B C 1
ATOM 1978 O O . LEU B 1 104 ? -1.9 9.719 1.91 1 98.94 104 LEU B O 1
ATOM 1982 N N . CYS B 1 105 ? -1.824 8.133 0.348 1 98.88 105 CYS B N 1
ATOM 1983 C CA . CYS B 1 105 ? -0.376 8.203 0.194 1 98.88 105 CYS B CA 1
ATOM 1984 C C . CYS B 1 105 ? 0.003 8.602 -1.228 1 98.88 105 CYS B C 1
ATOM 1986 O O . CYS B 1 105 ? -0.544 8.062 -2.193 1 98.88 105 CYS B O 1
ATOM 1988 N N . ILE B 1 106 ? 0.95 9.539 -1.348 1 98.62 106 ILE B N 1
ATOM 1989 C CA . ILE B 1 106 ? 1.366 10.094 -2.631 1 98.62 106 ILE B CA 1
ATOM 1990 C C . ILE B 1 106 ? 2.889 10.062 -2.736 1 98.62 106 ILE B C 1
ATOM 1992 O O . ILE B 1 106 ? 3.592 10.281 -1.747 1 98.62 106 ILE B O 1
ATOM 1996 N N . GLY B 1 107 ? 3.361 9.766 -3.953 1 98 107 GLY B N 1
ATOM 1997 C CA . GLY B 1 107 ? 4.789 9.812 -4.227 1 98 107 GLY B CA 1
ATOM 1998 C C . GLY B 1 107 ? 5.238 11.156 -4.785 1 98 107 GLY B C 1
ATOM 1999 O O . GLY B 1 107 ? 5.047 11.43 -5.969 1 98 107 GLY B O 1
ATOM 2000 N N . GLY B 1 108 ? 5.961 11.844 -4.012 1 96.56 108 GLY B N 1
ATOM 2001 C CA . GLY B 1 108 ? 6.34 13.203 -4.363 1 96.56 108 GLY B CA 1
ATOM 2002 C C . GLY B 1 108 ? 7.426 13.266 -5.422 1 96.56 108 GLY B C 1
ATOM 2003 O O . GLY B 1 108 ? 7.641 14.312 -6.035 1 96.56 108 GLY B O 1
ATOM 2004 N N . LYS B 1 109 ? 8.133 12.156 -5.645 1 95.94 109 LYS B N 1
ATOM 2005 C CA . LYS B 1 109 ? 9.18 12.133 -6.668 1 95.94 109 LYS B CA 1
ATOM 2006 C C . LYS B 1 109 ? 8.617 11.664 -8.008 1 95.94 109 LYS B C 1
ATOM 2008 O O . LYS B 1 109 ? 9.258 11.836 -9.047 1 95.94 109 LYS B O 1
ATOM 2013 N N . ILE B 1 110 ? 7.445 11.102 -8.055 1 95.25 110 ILE B N 1
ATOM 2014 C CA . ILE B 1 110 ? 6.977 10.445 -9.273 1 95.25 110 ILE B CA 1
ATOM 2015 C C . ILE B 1 110 ? 5.75 11.18 -9.812 1 95.25 110 ILE B C 1
ATOM 2017 O O . ILE B 1 110 ? 5.418 11.055 -10.992 1 95.25 110 ILE B O 1
ATOM 2021 N N . ILE B 1 111 ? 5.027 11.859 -8.953 1 94.31 111 ILE B N 1
ATOM 2022 C CA . ILE B 1 111 ? 3.838 12.602 -9.352 1 94.31 111 ILE B CA 1
ATOM 2023 C C . ILE B 1 111 ? 4.109 14.102 -9.266 1 94.31 111 ILE B C 1
ATOM 2025 O O . ILE B 1 111 ? 4.703 14.57 -8.289 1 94.31 111 ILE B O 1
ATOM 2029 N N . GLY B 1 112 ? 3.744 14.859 -10.297 1 95.75 112 GLY B N 1
ATOM 2030 C CA . GLY B 1 112 ? 3.881 16.312 -10.242 1 95.75 112 GLY B CA 1
ATOM 2031 C C . GLY B 1 112 ? 2.809 16.969 -9.406 1 95.75 112 GLY B C 1
ATOM 2032 O O . GLY B 1 112 ? 1.793 16.359 -9.078 1 95.75 112 GLY B O 1
ATOM 2033 N N . SER B 1 113 ? 3.039 18.266 -9.102 1 97.5 113 SER B N 1
ATOM 2034 C CA . SER B 1 113 ? 2.189 19.016 -8.18 1 97.5 113 SER B CA 1
ATOM 2035 C C . SER B 1 113 ? 0.768 19.141 -8.719 1 97.5 113 SER B C 1
ATOM 2037 O O . SER B 1 113 ? -0.199 19.016 -7.961 1 97.5 113 SER B O 1
ATOM 2039 N N . ALA B 1 114 ? 0.624 19.359 -10.008 1 97.81 114 ALA B N 1
ATOM 2040 C CA . ALA B 1 114 ? -0.705 19.547 -10.586 1 97.81 114 ALA B CA 1
ATOM 2041 C C . ALA B 1 114 ? -1.555 18.297 -10.445 1 97.81 114 ALA B C 1
ATOM 2043 O O . ALA B 1 114 ? -2.719 18.359 -10.039 1 97.81 114 ALA B O 1
ATOM 2044 N N . ILE B 1 115 ? -0.966 17.156 -10.75 1 98.06 115 ILE B N 1
ATOM 2045 C CA . ILE B 1 115 ? -1.69 15.898 -10.641 1 98.06 115 ILE B CA 1
ATOM 2046 C C . ILE B 1 115 ? -1.945 15.57 -9.172 1 98.06 115 ILE B C 1
ATOM 2048 O O . ILE B 1 115 ? -3.02 15.078 -8.82 1 98.06 115 ILE B O 1
ATOM 2052 N N . ALA B 1 116 ? -0.966 15.859 -8.336 1 98.5 116 ALA B N 1
ATOM 2053 C CA . ALA B 1 116 ? -1.112 15.602 -6.902 1 98.5 116 ALA B CA 1
ATOM 2054 C C . ALA B 1 116 ? -2.297 16.375 -6.324 1 98.5 116 ALA B C 1
ATOM 2056 O O . ALA B 1 116 ? -3.07 15.82 -5.535 1 98.5 116 ALA B O 1
ATOM 2057 N N . MET B 1 117 ? -2.412 17.609 -6.738 1 98.62 117 MET B N 1
ATOM 2058 C CA . MET B 1 117 ? -3.508 18.422 -6.227 1 98.62 117 MET B CA 1
ATOM 2059 C C . MET B 1 117 ? -4.855 17.859 -6.66 1 98.62 117 MET B C 1
ATOM 2061 O O . MET B 1 117 ? -5.805 17.828 -5.871 1 98.62 117 MET B O 1
ATOM 2065 N N . GLU B 1 118 ? -4.93 17.391 -7.883 1 98.75 118 GLU B N 1
ATOM 2066 C CA . GLU B 1 118 ? -6.168 16.781 -8.359 1 98.75 118 GLU B CA 1
ATOM 2067 C C . GLU B 1 118 ? -6.477 15.492 -7.609 1 98.75 118 GLU B C 1
ATOM 2069 O O . GLU B 1 118 ? -7.641 15.18 -7.348 1 98.75 118 GLU B O 1
ATOM 2074 N N . ILE B 1 119 ? -5.457 14.719 -7.309 1 98.81 119 ILE B N 1
ATOM 2075 C CA . ILE B 1 119 ? -5.613 13.492 -6.523 1 98.81 119 ILE B CA 1
ATOM 2076 C C . ILE B 1 119 ? -6.211 13.828 -5.16 1 98.81 119 ILE B C 1
ATOM 2078 O O . ILE B 1 119 ? -7.203 13.234 -4.746 1 98.81 119 ILE B O 1
ATOM 2082 N N . VAL B 1 120 ? -5.586 14.812 -4.488 1 98.88 120 VAL B N 1
ATOM 2083 C CA . VAL B 1 120 ? -6.012 15.203 -3.148 1 98.88 120 VAL B CA 1
ATOM 2084 C C . VAL B 1 120 ? -7.445 15.719 -3.191 1 98.88 120 VAL B C 1
ATOM 2086 O O . VAL B 1 120 ? -8.281 15.32 -2.379 1 98.88 120 VAL B O 1
ATOM 2089 N N . LYS B 1 121 ? -7.711 16.594 -4.133 1 98.81 121 LYS B N 1
ATOM 2090 C CA . LYS B 1 121 ? -9.055 17.141 -4.281 1 98.81 121 LYS B CA 1
ATOM 2091 C C . LYS B 1 121 ? -10.086 16.016 -4.465 1 98.81 121 LYS B C 1
ATOM 2093 O O . LYS B 1 121 ? -11.102 15.992 -3.775 1 98.81 121 LYS B O 1
ATOM 2098 N N . THR B 1 122 ? -9.805 15.102 -5.355 1 98.94 122 THR B N 1
ATOM 2099 C CA . THR B 1 122 ? -10.719 14 -5.656 1 98.94 122 THR B CA 1
ATOM 2100 C C . THR B 1 122 ? -10.922 13.117 -4.43 1 98.94 122 THR B C 1
ATOM 2102 O O . THR B 1 122 ? -12.055 12.789 -4.074 1 98.94 122 THR B O 1
ATOM 2105 N N . TRP B 1 123 ? -9.867 12.766 -3.787 1 98.88 123 TRP B N 1
ATOM 2106 C CA . TRP B 1 123 ? -9.93 11.875 -2.635 1 98.88 123 TRP B CA 1
ATOM 2107 C C . TRP B 1 123 ? -10.711 12.523 -1.49 1 98.88 123 TRP B C 1
ATOM 2109 O O . TRP B 1 123 ? -11.469 11.852 -0.788 1 98.88 123 TRP B O 1
ATOM 2119 N N . MET B 1 124 ? -10.523 13.82 -1.332 1 98.81 124 MET B N 1
ATOM 2120 C CA . MET B 1 124 ? -11.133 14.539 -0.215 1 98.81 124 MET B CA 1
ATOM 2121 C C . MET B 1 124 ? -12.625 14.758 -0.458 1 98.81 124 MET B C 1
ATOM 2123 O O . MET B 1 124 ? -13.383 14.969 0.486 1 98.81 124 MET B O 1
ATOM 2127 N N . THR B 1 125 ? -13.055 14.641 -1.694 1 98.5 125 THR B N 1
ATOM 2128 C CA . THR B 1 125 ? -14.422 15.062 -1.98 1 98.5 125 THR B CA 1
ATOM 2129 C C . THR B 1 125 ? -15.266 13.883 -2.441 1 98.5 125 THR B C 1
ATOM 2131 O O . THR B 1 125 ? -16.484 14.016 -2.627 1 98.5 125 THR B O 1
ATOM 2134 N N . THR B 1 126 ? -14.648 12.75 -2.705 1 98.62 126 THR B N 1
ATOM 2135 C CA . THR B 1 126 ? -15.391 11.562 -3.121 1 98.62 126 THR B CA 1
ATOM 2136 C C . THR B 1 126 ? -16 10.852 -1.913 1 98.62 126 THR B C 1
ATOM 2138 O O . THR B 1 126 ? -15.312 10.609 -0.919 1 98.62 126 THR B O 1
ATOM 2141 N N . GLU B 1 127 ? -17.234 10.484 -1.986 1 97.56 127 GLU B N 1
ATOM 2142 C CA . GLU B 1 127 ? -17.922 9.766 -0.916 1 97.56 127 GLU B CA 1
ATOM 2143 C C . GLU B 1 127 ? -17.812 8.258 -1.104 1 97.56 127 GLU B C 1
ATOM 2145 O O . GLU B 1 127 ? -17.703 7.77 -2.232 1 97.56 127 GLU B O 1
ATOM 2150 N N . HIS B 1 128 ? -17.828 7.562 0.023 1 96.12 128 HIS B N 1
ATOM 2151 C CA . HIS B 1 128 ? -17.875 6.105 -0.035 1 96.12 128 HIS B CA 1
ATOM 2152 C C . HIS B 1 128 ? -19.234 5.602 -0.501 1 96.12 128 HIS B C 1
ATOM 2154 O O . HIS B 1 128 ? -20.266 6.113 -0.067 1 96.12 128 HIS B O 1
ATOM 2160 N N . ALA B 1 129 ? -19.188 4.664 -1.407 1 94.94 129 ALA B N 1
ATOM 2161 C CA . ALA B 1 129 ? -20.422 4.035 -1.87 1 94.94 129 ALA B CA 1
ATOM 2162 C C . ALA B 1 129 ? -20.844 2.904 -0.939 1 94.94 129 ALA B C 1
ATOM 2164 O O . ALA B 1 129 ? -21.062 1.775 -1.385 1 94.94 129 ALA B O 1
ATOM 2165 N N . GLY B 1 130 ? -21.047 3.186 0.281 1 92.31 130 GLY B N 1
ATOM 2166 C CA . GLY B 1 130 ? -21.344 2.189 1.296 1 92.31 130 GLY B CA 1
ATOM 2167 C C . GLY B 1 130 ? -22.734 1.577 1.143 1 92.31 130 GLY B C 1
ATOM 2168 O O . GLY B 1 130 ? -23.016 0.53 1.725 1 92.31 130 GLY B O 1
ATOM 2169 N N . ASP B 1 131 ? -23.594 2.16 0.313 1 93.69 131 ASP B N 1
ATOM 2170 C CA . ASP B 1 131 ? -24.953 1.665 0.085 1 93.69 131 ASP B CA 1
ATOM 2171 C C . ASP B 1 131 ? -24.969 0.583 -0.993 1 93.69 131 ASP B C 1
ATOM 2173 O O . ASP B 1 131 ? -25.969 -0.122 -1.158 1 93.69 131 ASP B O 1
ATOM 2177 N N . VAL B 1 132 ? -23.891 0.477 -1.71 1 94.56 132 VAL B N 1
ATOM 2178 C CA . VAL B 1 132 ? -23.75 -0.587 -2.699 1 94.56 132 VAL B CA 1
ATOM 2179 C C . VAL B 1 132 ? -23.203 -1.848 -2.031 1 94.56 132 VAL B C 1
ATOM 2181 O O . VAL B 1 132 ? -22.078 -1.854 -1.535 1 94.56 132 VAL B O 1
ATOM 2184 N N . GLU B 1 133 ? -23.875 -2.875 -2.125 1 94.94 133 GLU B N 1
ATOM 2185 C CA . GLU B 1 133 ? -23.656 -4.082 -1.336 1 94.94 133 GLU B CA 1
ATOM 2186 C C . GLU B 1 133 ? -22.266 -4.66 -1.581 1 94.94 133 GLU B C 1
ATOM 2188 O O . GLU B 1 133 ? -21.562 -5.055 -0.639 1 94.94 133 GLU B O 1
ATOM 2193 N N . LYS B 1 134 ? -21.891 -4.828 -2.801 1 93.5 134 LYS B N 1
ATOM 2194 C CA . LYS B 1 134 ? -20.609 -5.457 -3.107 1 93.5 134 LYS B CA 1
ATOM 2195 C C . LYS B 1 134 ? -19.453 -4.68 -2.482 1 93.5 134 LYS B C 1
ATOM 2197 O O . LYS B 1 134 ? -18.484 -5.273 -2.018 1 93.5 134 LYS B O 1
ATOM 2202 N N . TYR B 1 135 ? -19.5 -3.342 -2.48 1 94.44 135 TYR B N 1
ATOM 2203 C CA . TYR B 1 135 ? -18.422 -2.537 -1.904 1 94.44 135 TYR B CA 1
ATOM 2204 C C . TYR B 1 135 ? -18.438 -2.627 -0.383 1 94.44 135 TYR B C 1
ATOM 2206 O O . TYR B 1 135 ? -17.375 -2.721 0.245 1 94.44 135 TYR B O 1
ATOM 2214 N N . ALA B 1 136 ? -19.641 -2.629 0.18 1 95.38 136 ALA B N 1
ATOM 2215 C CA . ALA B 1 136 ? -19.734 -2.816 1.625 1 95.38 136 ALA B CA 1
ATOM 2216 C C . ALA B 1 136 ? -19.172 -4.172 2.043 1 95.38 136 ALA B C 1
ATOM 2218 O O . ALA B 1 136 ? -18.469 -4.27 3.047 1 95.38 136 ALA B O 1
ATOM 2219 N N . ARG B 1 137 ? -19.516 -5.16 1.29 1 96 137 ARG B N 1
ATOM 2220 C CA . ARG B 1 137 ? -19.062 -6.516 1.571 1 96 137 ARG B CA 1
ATOM 2221 C C . ARG B 1 137 ? -17.531 -6.602 1.5 1 96 137 ARG B C 1
ATOM 2223 O O . ARG B 1 137 ? -16.906 -7.199 2.369 1 96 137 ARG B O 1
ATOM 2230 N N . ARG B 1 138 ? -16.969 -6.047 0.522 1 95.19 138 ARG B N 1
ATOM 2231 C CA . ARG B 1 138 ? -15.516 -6.074 0.358 1 95.19 138 ARG B CA 1
ATOM 2232 C C . ARG B 1 138 ? -14.82 -5.348 1.503 1 95.19 138 ARG B C 1
ATOM 2234 O O . ARG B 1 138 ? -13.82 -5.832 2.039 1 95.19 138 ARG B O 1
ATOM 2241 N N . VAL B 1 139 ? -15.312 -4.191 1.846 1 96.81 139 VAL B N 1
ATOM 2242 C CA . VAL B 1 139 ? -14.773 -3.416 2.959 1 96.81 139 VAL B CA 1
ATOM 2243 C C . VAL B 1 139 ? -14.852 -4.234 4.246 1 96.81 139 VAL B C 1
ATOM 2245 O O . VAL B 1 139 ? -13.906 -4.262 5.035 1 96.81 139 VAL B O 1
ATOM 2248 N N . ASN B 1 140 ? -15.953 -4.93 4.438 1 97.81 140 ASN B N 1
ATOM 2249 C CA . ASN B 1 140 ? -16.141 -5.734 5.641 1 97.81 140 ASN B CA 1
ATOM 2250 C C . ASN B 1 140 ? -15.148 -6.895 5.699 1 97.81 140 ASN B C 1
ATOM 2252 O O . ASN B 1 140 ? -14.664 -7.25 6.773 1 97.81 140 ASN B O 1
ATOM 2256 N N . LYS B 1 141 ? -14.875 -7.496 4.586 1 98.25 141 LYS B N 1
ATOM 2257 C CA . LYS B 1 141 ? -13.891 -8.578 4.551 1 98.25 141 LYS B CA 1
ATOM 2258 C C . LYS B 1 141 ? -12.5 -8.07 4.941 1 98.25 141 LYS B C 1
ATOM 2260 O O . LYS B 1 141 ? -11.75 -8.773 5.617 1 98.25 141 LYS B O 1
ATOM 2265 N N . VAL B 1 142 ? -12.148 -6.84 4.496 1 98.44 142 VAL B N 1
ATOM 2266 C CA . VAL B 1 142 ? -10.867 -6.254 4.867 1 98.44 142 VAL B CA 1
ATOM 2267 C C . VAL B 1 142 ? -10.836 -5.988 6.371 1 98.44 142 VAL B C 1
ATOM 2269 O O . VAL B 1 142 ? -9.82 -6.219 7.027 1 98.44 142 VAL B O 1
ATOM 2272 N N . LYS B 1 143 ? -11.93 -5.504 6.941 1 98.25 143 LYS B N 1
ATOM 2273 C CA . LYS B 1 143 ? -12.023 -5.289 8.383 1 98.25 143 LYS B CA 1
ATOM 2274 C C . LYS B 1 143 ? -11.852 -6.598 9.148 1 98.25 143 LYS B C 1
ATOM 2276 O O . LYS B 1 143 ? -11.234 -6.625 10.211 1 98.25 143 LYS B O 1
ATOM 2281 N N . GLU B 1 144 ? -12.406 -7.676 8.617 1 98.38 144 GLU B N 1
ATOM 2282 C CA . GLU B 1 144 ? -12.258 -8.984 9.242 1 98.38 144 GLU B CA 1
ATOM 2283 C C . GLU B 1 144 ? -10.797 -9.43 9.258 1 98.38 144 GLU B C 1
ATOM 2285 O O . GLU B 1 144 ? -10.328 -10.016 10.234 1 98.38 144 GLU B O 1
ATOM 2290 N N . ILE B 1 145 ? -10.156 -9.164 8.133 1 98.56 145 ILE B N 1
ATOM 2291 C CA . ILE B 1 145 ? -8.734 -9.477 8.062 1 98.56 145 ILE B CA 1
ATOM 2292 C C . ILE B 1 145 ? -7.969 -8.648 9.094 1 98.56 145 ILE B C 1
ATOM 2294 O O . ILE B 1 145 ? -7.086 -9.156 9.781 1 98.56 145 ILE B O 1
ATOM 2298 N N . SER B 1 146 ? -8.281 -7.363 9.234 1 98.5 146 SER B N 1
ATOM 2299 C CA . SER B 1 146 ? -7.684 -6.492 10.25 1 98.5 146 SER B CA 1
ATOM 2300 C C . SER B 1 146 ? -7.895 -7.051 11.648 1 98.5 146 SER B C 1
ATOM 2302 O O . SER B 1 146 ? -6.961 -7.098 12.453 1 98.5 146 SER B O 1
ATOM 2304 N N . GLU B 1 147 ? -9.125 -7.512 11.938 1 98.06 147 GLU B N 1
ATOM 2305 C CA . GLU B 1 147 ? -9.453 -8.062 13.242 1 98.06 147 GLU B CA 1
ATOM 2306 C C . GLU B 1 147 ? -8.617 -9.305 13.547 1 98.06 147 GLU B C 1
ATOM 2308 O O . GLU B 1 147 ? -8.234 -9.539 14.695 1 98.06 147 GLU B O 1
ATOM 2313 N N . LYS B 1 148 ? -8.367 -10.047 12.562 1 98.25 148 LYS B N 1
ATOM 2314 C CA . LYS B 1 148 ? -7.664 -11.32 12.703 1 98.25 148 LYS B CA 1
ATOM 2315 C C . LYS B 1 148 ? -6.164 -11.109 12.883 1 98.25 148 LYS B C 1
ATOM 2317 O O . LYS B 1 148 ? -5.512 -11.844 13.625 1 98.25 148 LYS B O 1
ATOM 2322 N N . HIS B 1 149 ? -5.629 -10.055 12.203 1 98.69 149 HIS B N 1
ATOM 2323 C CA . HIS B 1 149 ? -4.18 -10.039 12.047 1 98.69 149 HIS B CA 1
ATOM 2324 C C . HIS B 1 149 ? -3.559 -8.867 12.805 1 98.69 149 HIS B C 1
ATOM 2326 O O . HIS B 1 149 ? -2.355 -8.859 13.078 1 98.69 149 HIS B O 1
ATOM 2332 N N . LEU B 1 150 ? -4.254 -7.793 13.047 1 98.69 150 LEU B N 1
ATOM 2333 C CA . LEU B 1 150 ? -3.701 -6.605 13.688 1 98.69 150 LEU B CA 1
ATOM 2334 C C . LEU B 1 150 ? -4.02 -6.594 15.18 1 98.69 150 LEU B C 1
ATOM 2336 O O . LEU B 1 150 ? -5.102 -7.02 15.594 1 98.69 150 LEU B O 1
ATOM 2340 N N . LYS B 1 151 ? -3.092 -6.098 16 1 97.94 151 LYS B N 1
ATOM 2341 C CA . LYS B 1 151 ? -3.373 -5.84 17.422 1 97.94 151 LYS B CA 1
ATOM 2342 C C . LYS B 1 151 ? -4.215 -4.582 17.594 1 97.94 151 LYS B C 1
ATOM 2344 O O . LYS B 1 151 ? -3.908 -3.539 17 1 97.94 151 LYS B O 1
ATOM 2349 N N . LYS B 1 152 ? -5.297 -4.746 18.406 1 96.75 152 LYS B N 1
ATOM 2350 C CA . LYS B 1 152 ? -6.074 -3.557 18.734 1 96.75 152 LYS B CA 1
ATOM 2351 C C . LYS B 1 152 ? -5.23 -2.539 19.484 1 96.75 152 LYS B C 1
ATOM 2353 O O . LYS B 1 152 ? -4.289 -2.908 20.203 1 96.75 152 LYS B O 1
ATOM 2358 N N . LEU B 1 153 ? -5.582 -1.262 19.281 1 96.88 153 LEU B N 1
ATOM 2359 C CA . LEU B 1 153 ? -4.781 -0.199 19.891 1 96.88 153 LEU B CA 1
ATOM 2360 C C . LEU B 1 153 ? -4.719 -0.357 21.406 1 96.88 153 LEU B C 1
ATOM 2362 O O . LEU B 1 153 ? -3.695 -0.056 22.016 1 96.88 153 LEU B O 1
ATOM 2366 N N . SER B 1 154 ? -5.734 -0.799 22.047 1 93.94 154 SER B N 1
ATOM 2367 C CA . SER B 1 154 ? -5.801 -0.991 23.484 1 93.94 154 SER B CA 1
ATOM 2368 C C . SER B 1 154 ? -4.844 -2.09 23.938 1 93.94 154 SER B C 1
ATOM 2370 O O . SER B 1 154 ? -4.559 -2.215 25.141 1 93.94 154 SER B O 1
ATOM 2372 N N . LYS B 1 155 ? -4.355 -2.939 23.078 1 90.19 155 LYS B N 1
ATOM 2373 C CA . LYS B 1 155 ? -3.525 -4.09 23.422 1 90.19 155 LYS B CA 1
ATOM 2374 C C . LYS B 1 155 ? -2.061 -3.828 23.078 1 90.19 155 LYS B C 1
ATOM 2376 O O . LYS B 1 155 ? -1.235 -4.742 23.125 1 90.19 155 LYS B O 1
ATOM 2381 N N . ILE B 1 156 ? -1.787 -2.57 22.516 1 88.5 156 ILE B N 1
ATOM 2382 C CA . ILE B 1 156 ? -0.407 -2.264 22.156 1 88.5 156 ILE B CA 1
ATOM 2383 C C . ILE B 1 156 ? 0.273 -1.518 23.297 1 88.5 156 ILE B C 1
ATOM 2385 O O . ILE B 1 156 ? -0.378 -0.774 24.047 1 88.5 156 ILE B O 1
#

Secondary structure (DSSP, 8-state):
-EEEEEE-GGGHHHHHHHHHHHHHTT-EEEE-S-SSSS---THHHHHHHHHHHHTTSSSEEEEEESSSHHHHHHHTTSTT--EEE-SSHHHHHHHHHTT--SEEEEETTTS-HHHHHHHHHHHHHPPP-TTSHHHHHHHHHHHHHHHHHBPPGGG-/-EEEEEE-GGGHHHHHHHHHHHHHTT-EEEE-S-SSSS---THHHHHHHHHHHHTTSSSEEEEEESSSHHHHHHHTTSTT--EEE-SSHHHHHHHHHTT--SEEEEETTTS-HHHHHHHHHHHHHPPP-TTSHHHHHHHHHHHHHHHHHBPPGGG-

pLDDT: mean 97.56, std 2.37, range [72.75, 98.94]